Protein AF-A0A954TXA6-F1 (afdb_monomer_lite)

Foldseek 3Di:
DPDDQWFWDDDDQKIWTDFDPWIWIARNQALQQAIPGLAPDSNWRDFRKDFPVADVSGDPVQWPDFDTDRQWTKTWGWDDDPWTKIKMKIWGWDWDQDPVGIFIKIKIKIKIATQDQWDFGKMKTKGKHQAQFKWWQAPVLDTDGDDQDPDWPQDDLRSRHQWMWGHHPDDAQKIKIKGWASVQFRTWHWHQPPVSRIIMIMTIGTGPTHGGGWMDMIIMMMTIDGNVCCSVRSSVVRVVSNVDDDPDRD

Structure (mmCIF, N/CA/C/O backbone):
data_AF-A0A954TXA6-F1
#
_entry.id   AF-A0A954TXA6-F1
#
loop_
_atom_site.group_PDB
_atom_site.id
_atom_site.type_symbol
_atom_site.label_atom_id
_atom_site.label_alt_id
_atom_site.label_comp_id
_atom_site.label_asym_id
_atom_site.label_entity_id
_atom_site.label_seq_id
_atom_site.pdbx_PDB_ins_code
_atom_site.Cartn_x
_atom_site.Cartn_y
_atom_site.Cartn_z
_atom_site.occupancy
_atom_site.B_iso_or_equiv
_atom_site.auth_seq_id
_atom_site.auth_comp_id
_atom_site.auth_asym_id
_atom_site.auth_atom_id
_atom_site.pdbx_PDB_model_num
ATOM 1 N N . MET A 1 1 ? -13.363 -24.427 10.374 1.00 40.47 1 MET A N 1
ATOM 2 C CA . MET A 1 1 ? -13.985 -24.081 9.079 1.00 40.47 1 MET A CA 1
ATOM 3 C C . MET A 1 1 ? -12.831 -23.695 8.169 1.00 40.47 1 MET A C 1
ATOM 5 O O . MET A 1 1 ? -12.069 -22.833 8.572 1.00 40.47 1 MET A O 1
ATOM 9 N N . ILE A 1 2 ? -12.587 -24.394 7.059 1.00 40.53 2 ILE A N 1
ATOM 10 C CA . ILE A 1 2 ? -11.495 -24.020 6.144 1.00 40.53 2 ILE A CA 1
ATOM 11 C C . ILE A 1 2 ? -11.983 -22.779 5.393 1.00 40.53 2 ILE A C 1
ATOM 13 O O . ILE A 1 2 ? -12.955 -22.876 4.643 1.00 40.53 2 ILE A O 1
ATOM 17 N N . GLY A 1 3 ? -11.383 -21.619 5.676 1.00 52.69 3 GLY A N 1
ATOM 18 C CA . GLY A 1 3 ? -11.721 -20.353 5.031 1.00 52.69 3 GLY A CA 1
ATOM 19 C C . GLY A 1 3 ? -11.645 -20.500 3.514 1.00 52.69 3 GLY A C 1
ATOM 20 O O . GLY A 1 3 ? -10.687 -21.054 2.974 1.00 52.69 3 GLY A O 1
ATOM 21 N N . ARG A 1 4 ? -12.695 -20.069 2.816 1.00 56.59 4 ARG A N 1
ATOM 22 C CA . ARG A 1 4 ? -12.723 -20.074 1.354 1.00 56.59 4 ARG A CA 1
ATOM 23 C C . ARG A 1 4 ? -11.654 -19.084 0.890 1.00 56.59 4 ARG A C 1
ATOM 25 O O . ARG A 1 4 ? -11.785 -17.901 1.179 1.00 56.59 4 ARG A O 1
ATOM 32 N N . ALA A 1 5 ? -10.609 -19.566 0.217 1.00 65.31 5 ALA A N 1
ATOM 33 C CA . ALA A 1 5 ? -9.576 -18.693 -0.332 1.00 65.31 5 ALA A CA 1
ATOM 34 C C . ALA A 1 5 ? -10.241 -17.640 -1.229 1.00 65.31 5 ALA A C 1
ATOM 36 O O . ALA A 1 5 ? -10.963 -17.992 -2.171 1.00 65.31 5 ALA A O 1
ATOM 37 N N . ALA A 1 6 ? -10.058 -16.363 -0.894 1.00 79.69 6 ALA A N 1
ATOM 38 C CA . ALA A 1 6 ? -10.488 -15.283 -1.760 1.00 79.69 6 ALA A CA 1
ATOM 39 C C . ALA A 1 6 ? -9.614 -15.327 -3.016 1.00 79.69 6 ALA A C 1
ATOM 41 O O . ALA A 1 6 ? -8.389 -15.390 -2.930 1.00 79.69 6 ALA A O 1
ATOM 42 N N . ASN A 1 7 ? -10.257 -15.347 -4.179 1.00 90.12 7 ASN A N 1
ATOM 43 C CA . ASN A 1 7 ? -9.569 -15.408 -5.458 1.00 90.12 7 ASN A CA 1
ATOM 44 C C . ASN A 1 7 ? -9.787 -14.096 -6.193 1.00 90.12 7 ASN A C 1
ATOM 46 O O . ASN A 1 7 ? -10.917 -13.606 -6.268 1.00 90.12 7 ASN A O 1
ATOM 50 N N . TRP A 1 8 ? -8.717 -13.577 -6.781 1.00 95.12 8 TRP A N 1
ATOM 51 C CA . TRP A 1 8 ? -8.816 -12.481 -7.726 1.00 95.12 8 TRP A CA 1
ATOM 52 C C . TRP A 1 8 ? -9.593 -12.915 -8.966 1.00 95.12 8 TRP A C 1
ATOM 54 O O . TRP A 1 8 ? -9.359 -13.983 -9.538 1.00 95.12 8 TRP A O 1
ATOM 64 N N . SER A 1 9 ? -10.491 -12.050 -9.417 1.00 94.06 9 SER A N 1
ATOM 65 C CA . SER A 1 9 ? -10.988 -12.064 -10.785 1.00 94.06 9 SER A CA 1
ATOM 66 C C . SER A 1 9 ? -10.247 -10.990 -11.575 1.00 94.06 9 SER A C 1
ATOM 68 O O . SER A 1 9 ? -10.011 -9.900 -11.067 1.00 94.06 9 SER A O 1
ATOM 70 N N . HIS A 1 10 ? -9.835 -11.300 -12.801 1.00 93.38 10 HIS A N 1
ATOM 71 C CA . HIS A 1 10 ? -9.078 -10.372 -13.637 1.00 93.38 10 HIS A CA 1
ATOM 72 C C . HIS A 1 10 ? -9.745 -10.242 -15.001 1.00 93.38 10 HIS A C 1
ATOM 74 O O . HIS A 1 10 ? -9.994 -11.239 -15.684 1.00 93.38 10 HIS A O 1
ATOM 80 N N . ARG A 1 11 ? -10.066 -9.005 -15.385 1.00 91.25 11 ARG A N 1
ATOM 81 C CA . ARG A 1 11 ? -10.636 -8.662 -16.688 1.00 91.25 11 ARG A CA 1
ATOM 82 C C . ARG A 1 11 ? -9.898 -7.455 -17.247 1.00 91.25 11 ARG A C 1
ATOM 84 O O . ARG A 1 11 ? -9.965 -6.367 -16.683 1.00 91.25 11 ARG A O 1
ATOM 91 N N . GLN A 1 12 ? -9.260 -7.642 -18.400 1.00 87.94 12 GLN A N 1
ATOM 92 C CA . GLN A 1 12 ? -8.498 -6.598 -19.092 1.00 87.94 12 GLN A CA 1
ATOM 93 C C . GLN A 1 12 ? -7.378 -6.020 -18.215 1.00 87.94 12 GLN A C 1
ATOM 95 O O . GLN A 1 12 ? -6.360 -6.673 -18.050 1.00 87.94 12 GLN A O 1
ATOM 100 N N . SER A 1 13 ? -7.559 -4.809 -17.686 1.00 91.31 13 SER A N 1
ATOM 101 C CA . SER A 1 13 ? -6.615 -4.118 -16.804 1.00 91.31 13 SER A CA 1
ATOM 102 C C . SER A 1 13 ? -7.200 -3.873 -15.411 1.00 91.31 13 SER A C 1
ATOM 104 O O . SER A 1 13 ? -6.736 -2.977 -14.709 1.00 91.31 13 SER A O 1
ATOM 106 N N . CYS A 1 14 ? -8.253 -4.601 -15.031 1.00 96.00 14 CYS A N 1
ATOM 107 C CA . CYS A 1 14 ? -8.890 -4.512 -13.722 1.00 96.00 14 CYS A CA 1
ATOM 108 C C . CYS A 1 14 ? -8.831 -5.870 -13.018 1.00 96.00 14 CYS A C 1
ATOM 110 O O . CYS A 1 14 ? -9.287 -6.879 -13.567 1.00 96.00 14 CYS A O 1
ATOM 112 N N . GLY A 1 15 ? -8.267 -5.890 -11.814 1.00 96.94 15 GLY A N 1
ATOM 113 C CA . GLY A 1 15 ? -8.367 -7.013 -10.891 1.00 96.94 15 GLY A CA 1
ATOM 114 C C . GLY A 1 15 ? -9.346 -6.693 -9.769 1.00 96.94 15 GLY A C 1
ATOM 115 O O . GLY A 1 15 ? -9.333 -5.584 -9.246 1.00 96.94 15 GLY A O 1
ATOM 116 N N . GLU A 1 16 ? -10.181 -7.653 -9.388 1.00 97.31 16 GLU A N 1
ATOM 117 C CA . GLU A 1 16 ? -11.161 -7.507 -8.311 1.00 97.31 16 GLU A CA 1
ATOM 118 C C . GLU A 1 16 ? -11.097 -8.685 -7.339 1.00 97.31 16 GLU A C 1
ATOM 120 O O . GLU A 1 16 ? -10.965 -9.836 -7.761 1.00 97.31 16 GLU A O 1
ATOM 125 N N . ILE A 1 17 ? -11.242 -8.407 -6.045 1.00 96.62 17 ILE A N 1
ATOM 126 C CA . ILE A 1 17 ? -11.304 -9.407 -4.975 1.00 96.62 17 ILE A CA 1
ATOM 127 C C . ILE A 1 17 ? -12.310 -8.989 -3.902 1.00 96.62 17 ILE A C 1
ATOM 129 O O . ILE A 1 17 ? -12.597 -7.807 -3.728 1.00 96.62 17 ILE A O 1
ATOM 133 N N . SER A 1 18 ? -12.849 -9.953 -3.159 1.00 93.81 18 SER A N 1
ATOM 134 C CA . SER A 1 18 ? -13.676 -9.682 -1.980 1.00 93.81 18 SER A CA 1
ATOM 135 C C . SER A 1 18 ? -12.846 -9.769 -0.699 1.00 93.81 18 SER A C 1
ATOM 137 O O . SER A 1 18 ? -12.219 -10.795 -0.441 1.00 93.81 18 SER A O 1
ATOM 139 N N . LEU A 1 19 ? -12.883 -8.715 0.117 1.00 91.00 19 LEU A N 1
ATOM 140 C CA . LEU A 1 19 ? -12.330 -8.666 1.471 1.00 91.00 19 LEU A CA 1
ATOM 141 C C . LEU A 1 19 ? -13.491 -8.547 2.463 1.00 91.00 19 LEU A C 1
ATOM 143 O O . LEU A 1 19 ? -13.992 -7.453 2.720 1.00 91.00 19 LEU A O 1
ATOM 147 N N . GLY A 1 20 ? -13.960 -9.682 2.983 1.00 86.62 20 GLY A N 1
ATOM 148 C CA . GLY A 1 20 ? -15.175 -9.715 3.798 1.00 86.62 20 GLY A CA 1
ATOM 149 C C . GLY A 1 20 ? -16.403 -9.284 2.990 1.00 86.62 20 GLY A C 1
ATOM 150 O O . GLY A 1 20 ? -16.749 -9.926 1.999 1.00 86.62 20 GLY A O 1
ATOM 151 N N . ASP A 1 21 ? -17.054 -8.203 3.413 1.00 86.19 21 ASP A N 1
ATOM 152 C CA . ASP A 1 21 ? -18.210 -7.591 2.748 1.00 86.19 21 ASP A CA 1
ATOM 153 C C . ASP A 1 21 ? -17.829 -6.537 1.692 1.00 86.19 21 ASP A C 1
ATOM 155 O O . ASP A 1 21 ? -18.699 -6.044 0.971 1.00 86.19 21 ASP A O 1
ATOM 159 N N . LYS A 1 22 ? -16.538 -6.203 1.562 1.00 89.56 22 LYS A N 1
ATOM 160 C CA . LYS A 1 22 ? -16.046 -5.209 0.602 1.00 89.56 22 LYS A CA 1
ATOM 161 C C . LYS A 1 22 ? -15.563 -5.858 -0.687 1.00 89.56 22 LYS A C 1
ATOM 163 O O . LYS A 1 22 ? -14.802 -6.823 -0.664 1.00 89.56 22 LYS A O 1
ATOM 168 N N . ALA A 1 23 ? -15.942 -5.280 -1.822 1.00 94.19 23 ALA A N 1
ATOM 169 C CA . ALA A 1 23 ? -15.297 -5.546 -3.103 1.00 94.19 23 ALA A CA 1
ATOM 170 C C . ALA A 1 23 ? -14.158 -4.541 -3.301 1.00 94.19 23 ALA A C 1
ATOM 172 O O . ALA A 1 23 ? -14.377 -3.335 -3.200 1.00 94.19 23 ALA A O 1
ATOM 173 N N . VAL A 1 24 ? -12.955 -5.039 -3.571 1.00 96.25 24 VAL A N 1
ATOM 174 C CA . VAL A 1 24 ? -11.759 -4.230 -3.803 1.00 96.25 24 VAL A CA 1
ATOM 175 C C . VAL A 1 24 ? -11.321 -4.385 -5.244 1.00 96.25 24 VAL A C 1
ATOM 177 O O . VAL A 1 24 ? -11.208 -5.507 -5.734 1.00 96.25 24 VAL A O 1
ATOM 180 N N . ALA A 1 25 ? -11.067 -3.260 -5.908 1.00 96.94 25 ALA A N 1
ATOM 181 C CA . ALA A 1 25 ? -10.658 -3.212 -7.306 1.00 96.94 25 ALA A CA 1
ATOM 182 C C . ALA A 1 25 ? -9.281 -2.558 -7.462 1.00 96.94 25 ALA A C 1
ATOM 184 O O . ALA A 1 25 ? -8.947 -1.608 -6.752 1.00 96.94 25 ALA A O 1
ATOM 185 N N . VAL A 1 26 ? -8.498 -3.045 -8.422 1.00 96.88 26 VAL A N 1
ATOM 186 C CA . VAL A 1 26 ? -7.176 -2.523 -8.777 1.00 96.88 26 VAL A CA 1
ATOM 187 C C . VAL A 1 26 ? -7.118 -2.293 -10.278 1.00 96.88 26 VAL A C 1
ATOM 189 O O . VAL A 1 26 ? -7.305 -3.222 -11.066 1.00 96.88 26 VAL A O 1
ATOM 192 N N . HIS A 1 27 ? -6.808 -1.063 -10.681 1.00 96.56 27 HIS A N 1
ATOM 193 C CA . HIS A 1 27 ? -6.556 -0.726 -12.079 1.00 96.56 27 HIS A CA 1
ATOM 194 C C . HIS A 1 27 ? -5.067 -0.893 -12.399 1.00 96.56 27 HIS A C 1
ATOM 196 O O . HIS A 1 27 ? -4.251 -0.037 -12.064 1.00 96.56 27 HIS A O 1
ATOM 202 N N . LEU A 1 28 ? -4.707 -1.975 -13.091 1.00 96.38 28 LEU A N 1
ATOM 203 C CA . LEU A 1 28 ? -3.315 -2.322 -13.391 1.00 96.38 28 LEU A CA 1
ATOM 204 C C . LEU A 1 28 ? -2.607 -1.270 -14.255 1.00 96.38 28 LEU A C 1
ATOM 206 O O . LEU A 1 28 ? -1.408 -1.077 -14.125 1.00 96.38 28 LEU A O 1
ATOM 210 N N . ASN A 1 29 ? -3.323 -0.542 -15.112 1.00 95.44 29 ASN A N 1
ATOM 211 C CA . ASN A 1 29 ? -2.747 0.544 -15.915 1.00 95.44 29 ASN A CA 1
ATOM 212 C C . ASN A 1 29 ? -2.791 1.918 -15.220 1.00 95.44 29 ASN A C 1
ATOM 214 O O . ASN A 1 29 ? -2.368 2.912 -15.807 1.00 95.44 29 ASN A O 1
ATOM 218 N N . ARG A 1 30 ? -3.336 1.991 -14.003 1.00 96.25 30 ARG A N 1
ATOM 219 C CA . ARG A 1 30 ? -3.428 3.207 -13.184 1.00 96.25 30 ARG A CA 1
ATOM 220 C C . ARG A 1 30 ? -3.115 2.882 -11.722 1.00 96.25 30 ARG A C 1
ATOM 222 O O . ARG A 1 30 ? -3.965 3.102 -10.858 1.00 96.25 30 ARG A O 1
ATOM 229 N N . PRO A 1 31 ? -1.912 2.362 -11.415 1.00 96.25 31 PRO A N 1
ATOM 230 C CA . PRO A 1 31 ? -1.557 2.014 -10.041 1.00 96.25 31 PRO A CA 1
ATOM 231 C C . PRO A 1 31 ? -1.598 3.235 -9.107 1.00 96.25 31 PRO A C 1
ATOM 233 O O . PRO A 1 31 ? -1.882 3.088 -7.919 1.00 96.25 31 PRO A O 1
ATOM 236 N N . ALA A 1 32 ? -1.431 4.447 -9.648 1.00 96.25 32 ALA A N 1
ATOM 237 C CA . ALA A 1 32 ? -1.591 5.697 -8.919 1.00 96.25 32 ALA A CA 1
ATOM 238 C C . ALA A 1 32 ? -3.037 5.952 -8.455 1.00 96.25 32 ALA A C 1
ATOM 240 O O . ALA A 1 32 ? -3.234 6.672 -7.493 1.00 96.25 32 ALA A O 1
ATOM 241 N N . VAL A 1 33 ? -4.074 5.343 -9.034 1.00 95.44 33 VAL A N 1
ATOM 242 C CA . VAL A 1 33 ? -5.443 5.469 -8.486 1.00 95.44 33 VAL A CA 1
ATOM 243 C C . VAL A 1 33 ? -5.591 4.693 -7.168 1.00 95.44 33 VAL A C 1
ATOM 245 O O . VAL A 1 33 ? -6.411 5.055 -6.327 1.00 95.44 33 VAL A O 1
ATOM 248 N N . GLY A 1 34 ? -4.752 3.679 -6.942 1.00 96.12 34 GLY A N 1
ATOM 249 C CA . GLY A 1 34 ? -4.777 2.854 -5.739 1.00 96.12 34 GLY A CA 1
ATOM 250 C C . GLY A 1 34 ? -5.905 1.826 -5.717 1.00 96.12 34 GLY A C 1
ATOM 251 O O . GLY A 1 34 ? -6.431 1.413 -6.752 1.00 96.12 34 GLY A O 1
ATOM 252 N N . LEU A 1 35 ? -6.227 1.373 -4.509 1.00 96.38 35 LEU A N 1
ATOM 253 C CA . LEU A 1 35 ? -7.194 0.319 -4.225 1.00 96.38 35 LEU A CA 1
ATOM 254 C C . LEU A 1 35 ? -8.604 0.911 -4.103 1.00 96.38 35 LEU A C 1
ATOM 256 O O . LEU A 1 35 ? -8.930 1.587 -3.124 1.00 96.38 35 LEU A O 1
ATOM 260 N N . GLY A 1 36 ? -9.453 0.638 -5.091 1.00 95.12 36 GLY A N 1
ATOM 261 C CA . GLY A 1 36 ? -10.857 1.048 -5.092 1.00 95.12 36 GLY A CA 1
ATOM 262 C C . GLY A 1 36 ? -11.711 0.196 -4.151 1.00 95.12 36 GLY A C 1
ATOM 263 O O . GLY A 1 36 ? -11.410 -0.971 -3.921 1.00 95.12 36 GLY A O 1
ATOM 264 N N . GLY A 1 37 ? -12.791 0.769 -3.610 1.00 92.44 37 GLY A N 1
ATOM 265 C CA . GLY A 1 37 ? -13.782 0.056 -2.786 1.00 92.44 37 GLY A CA 1
ATOM 266 C C . GLY A 1 37 ? -13.414 -0.138 -1.307 1.00 92.44 37 GLY A C 1
ATOM 267 O O . GLY A 1 37 ? -14.255 -0.556 -0.511 1.00 92.44 37 GLY A O 1
ATOM 268 N N . LEU A 1 38 ? -12.188 0.210 -0.901 1.00 91.62 38 LEU A N 1
ATOM 269 C CA . LEU A 1 38 ? -11.789 0.214 0.513 1.00 91.62 38 LEU A CA 1
ATOM 270 C C . LEU A 1 38 ? -12.230 1.475 1.255 1.00 91.62 38 LEU A C 1
ATOM 272 O O . LEU A 1 38 ? -12.617 1.396 2.427 1.00 91.62 38 LEU A O 1
ATOM 276 N N . ALA A 1 39 ? -12.167 2.615 0.573 1.00 86.31 39 ALA A N 1
ATOM 277 C CA . ALA A 1 39 ? -12.499 3.912 1.129 1.00 86.31 39 ALA A CA 1
ATOM 278 C C . ALA A 1 39 ? -13.992 4.257 0.959 1.00 86.31 39 ALA A C 1
ATOM 280 O O . ALA A 1 39 ? -14.621 3.776 0.014 1.00 86.31 39 ALA A O 1
ATOM 281 N N . PRO A 1 40 ? -14.576 5.086 1.845 1.00 81.50 40 PRO A N 1
ATOM 282 C CA . PRO A 1 40 ? -15.985 5.469 1.742 1.00 81.50 40 PRO A CA 1
ATOM 283 C C . PRO A 1 40 ? -16.297 6.405 0.569 1.00 81.50 40 PRO A C 1
ATOM 285 O O . PRO A 1 40 ? -17.404 6.347 0.038 1.00 81.50 40 PRO A O 1
ATOM 288 N N . SER A 1 41 ? -15.359 7.278 0.179 1.00 85.56 41 SER A N 1
ATOM 289 C CA . SER A 1 41 ? -15.540 8.197 -0.950 1.00 85.56 41 SER A CA 1
ATOM 290 C C . SER A 1 41 ? -14.895 7.661 -2.228 1.00 85.56 41 SER A C 1
ATOM 292 O O . SER A 1 41 ? -13.862 7.001 -2.196 1.00 85.56 41 SER A O 1
ATOM 294 N N . THR A 1 42 ? -15.456 8.015 -3.385 1.00 84.00 42 THR A N 1
ATOM 295 C CA . THR A 1 42 ? -14.860 7.722 -4.701 1.00 84.00 42 THR A CA 1
ATOM 296 C C . THR A 1 42 ? -13.662 8.612 -5.033 1.00 84.00 42 THR A C 1
ATOM 298 O O . THR A 1 42 ? -12.966 8.354 -6.009 1.00 84.00 42 THR A O 1
ATOM 301 N N . THR A 1 43 ? -13.462 9.698 -4.282 1.00 85.88 43 THR A N 1
ATOM 302 C CA . THR A 1 43 ? -12.301 10.593 -4.419 1.00 85.88 43 THR A CA 1
ATOM 303 C C . THR A 1 43 ? -11.138 10.185 -3.527 1.00 85.88 43 THR A C 1
ATOM 305 O O . THR A 1 43 ? -10.038 10.703 -3.694 1.00 85.88 43 THR A O 1
ATOM 308 N N . ASP A 1 44 ? -11.393 9.295 -2.571 1.00 91.38 44 ASP A N 1
ATOM 309 C CA . ASP A 1 44 ? -10.373 8.768 -1.685 1.00 91.38 44 ASP A CA 1
ATOM 310 C C . ASP A 1 44 ? -9.451 7.815 -2.456 1.00 91.38 44 ASP A C 1
ATOM 312 O O . ASP A 1 44 ? -9.865 7.088 -3.363 1.00 91.38 44 ASP A O 1
ATOM 316 N N . ARG A 1 45 ? -8.186 7.792 -2.055 1.00 94.12 45 ARG A N 1
ATOM 317 C CA . ARG A 1 45 ? -7.120 7.004 -2.664 1.00 94.12 45 ARG A CA 1
ATOM 318 C C . ARG A 1 45 ? -6.432 6.190 -1.581 1.00 94.12 45 ARG A C 1
ATOM 320 O O . ARG A 1 45 ? -5.885 6.748 -0.638 1.00 94.12 45 ARG A O 1
ATOM 327 N N . VAL A 1 46 ? -6.419 4.870 -1.717 1.00 96.44 46 VAL A N 1
ATOM 328 C CA . VAL A 1 46 ? -5.767 3.966 -0.757 1.00 96.44 46 VAL A CA 1
ATOM 329 C C . VAL A 1 46 ? -4.591 3.292 -1.436 1.00 96.44 46 VAL A C 1
ATOM 331 O O . VAL A 1 46 ? -4.791 2.612 -2.438 1.00 96.44 46 VAL A O 1
ATOM 334 N N . LEU A 1 47 ? -3.382 3.456 -0.893 1.00 96.88 47 LEU A N 1
ATOM 335 C CA . LEU A 1 47 ? -2.160 2.853 -1.438 1.00 96.88 47 LEU A CA 1
ATOM 336 C C . LEU A 1 47 ? -2.004 3.056 -2.957 1.00 96.88 47 LEU A C 1
ATOM 338 O O . LEU A 1 47 ? -1.730 2.112 -3.694 1.00 96.88 47 LEU A O 1
ATOM 342 N N . GLY A 1 48 ? -2.203 4.278 -3.454 1.00 97.25 48 GLY A N 1
ATOM 343 C CA . GLY A 1 48 ? -1.919 4.562 -4.858 1.00 97.25 48 GLY A CA 1
ATOM 344 C C . GLY A 1 48 ? -0.420 4.684 -5.086 1.00 97.25 48 GLY A C 1
ATOM 345 O O . GLY A 1 48 ? 0.230 5.531 -4.475 1.00 97.25 48 GLY A O 1
ATOM 346 N N . ILE A 1 49 ? 0.099 3.854 -5.981 1.00 97.00 49 ILE A N 1
ATOM 347 C CA . ILE A 1 49 ? 1.522 3.643 -6.244 1.00 97.00 49 ILE A CA 1
ATOM 348 C C . ILE A 1 49 ? 1.909 4.470 -7.469 1.00 97.00 49 ILE A C 1
ATOM 350 O O . ILE A 1 49 ? 1.487 4.181 -8.589 1.00 97.00 49 ILE A O 1
ATOM 354 N N . GLU A 1 50 ? 2.699 5.514 -7.252 1.00 95.12 50 GLU A N 1
ATOM 355 C CA . GLU A 1 50 ? 3.222 6.371 -8.311 1.00 95.12 50 GLU A CA 1
ATOM 356 C C . GLU A 1 50 ? 4.609 5.878 -8.698 1.00 95.12 50 GLU A C 1
ATOM 358 O O . GLU A 1 50 ? 5.499 5.739 -7.855 1.00 95.12 50 GLU A O 1
ATOM 363 N N . LEU A 1 51 ? 4.781 5.626 -9.991 1.00 90.25 51 LEU A N 1
ATOM 364 C CA . LEU A 1 51 ? 6.039 5.203 -10.582 1.00 90.25 51 LEU A CA 1
ATOM 365 C C . LEU A 1 51 ? 6.587 6.402 -11.370 1.00 90.25 51 LEU A C 1
ATOM 367 O O . LEU A 1 51 ? 6.134 6.615 -12.492 1.00 90.25 51 LEU A O 1
ATOM 371 N N . PRO A 1 52 ? 7.510 7.216 -10.814 1.00 85.75 52 PRO A N 1
ATOM 372 C CA . PRO A 1 52 ? 7.914 8.495 -11.415 1.00 85.75 52 PRO A CA 1
ATOM 373 C C . PRO A 1 52 ? 8.475 8.374 -12.837 1.00 85.75 52 PRO A C 1
ATOM 375 O O . PRO A 1 52 ? 8.390 9.308 -13.628 1.00 85.75 52 PRO A O 1
ATOM 378 N N . ASP A 1 53 ? 9.035 7.209 -13.162 1.00 83.75 53 ASP A N 1
ATOM 379 C CA . ASP A 1 53 ? 9.591 6.879 -14.474 1.00 83.75 53 ASP A CA 1
ATOM 380 C C . ASP A 1 53 ? 8.541 6.449 -15.518 1.00 83.75 53 ASP A C 1
ATOM 382 O O . ASP A 1 53 ? 8.902 6.146 -16.659 1.00 83.75 53 ASP A O 1
ATOM 386 N N . PHE A 1 54 ? 7.257 6.409 -15.152 1.00 86.44 54 PHE A N 1
ATOM 387 C CA . PHE A 1 54 ? 6.149 5.973 -16.000 1.00 86.44 54 PHE A CA 1
ATOM 388 C C . PHE A 1 54 ? 5.071 7.064 -16.085 1.00 86.44 54 PHE A C 1
ATOM 390 O O . PHE A 1 54 ? 4.851 7.828 -15.148 1.00 86.44 54 PHE A O 1
ATOM 397 N N . ALA A 1 55 ? 4.377 7.140 -17.224 1.00 84.62 55 ALA A N 1
ATOM 398 C CA . ALA A 1 55 ? 3.215 8.016 -17.366 1.00 84.62 55 ALA A CA 1
ATOM 399 C C . ALA A 1 55 ? 2.013 7.480 -16.565 1.00 84.62 55 ALA A C 1
ATOM 401 O O . ALA A 1 55 ? 1.929 6.283 -16.299 1.00 84.62 55 ALA A O 1
ATOM 402 N N . ASP A 1 56 ? 1.058 8.355 -16.240 1.00 83.50 56 ASP A N 1
ATOM 403 C CA . ASP A 1 56 ? -0.228 7.980 -15.642 1.00 83.50 56 ASP A CA 1
ATOM 404 C C . ASP A 1 56 ? -1.387 8.463 -16.542 1.00 83.50 56 ASP A C 1
ATOM 406 O O . ASP A 1 56 ? -1.525 9.673 -16.752 1.00 83.50 56 ASP A O 1
ATOM 410 N N . PRO A 1 57 ? -2.205 7.564 -17.131 1.00 87.44 57 PRO A N 1
ATOM 411 C CA . PRO A 1 57 ? -2.120 6.102 -17.063 1.00 87.44 57 PRO A CA 1
ATOM 412 C C . PRO A 1 57 ? -0.845 5.544 -17.705 1.00 87.44 57 PRO A C 1
ATOM 414 O O . PRO A 1 57 ? -0.332 6.103 -18.677 1.00 87.44 57 PRO A O 1
ATOM 417 N N . ILE A 1 58 ? -0.403 4.382 -17.222 1.00 89.31 58 ILE A N 1
ATOM 418 C CA . ILE A 1 58 ? 0.711 3.644 -17.820 1.00 89.31 58 ILE A CA 1
ATOM 419 C C . ILE A 1 58 ? 0.253 3.112 -19.188 1.00 89.31 58 ILE A C 1
ATOM 421 O O . ILE A 1 58 ? -0.747 2.385 -19.258 1.00 89.31 58 ILE A O 1
ATOM 425 N N . PRO A 1 59 ? 0.947 3.455 -20.291 1.00 89.19 59 PRO A N 1
ATOM 426 C CA . PRO A 1 59 ? 0.628 2.938 -21.614 1.00 89.19 59 PRO A CA 1
ATOM 427 C C . PRO A 1 59 ? 0.656 1.410 -21.636 1.00 89.19 59 PRO A C 1
ATOM 429 O O . PRO A 1 59 ? 1.561 0.795 -21.074 1.00 89.19 59 PRO A O 1
ATOM 432 N N . ALA A 1 60 ? -0.282 0.792 -22.357 1.00 86.31 60 ALA A N 1
ATOM 433 C CA . ALA A 1 60 ? -0.346 -0.667 -22.477 1.00 86.31 60 ALA A CA 1
ATOM 434 C C . ALA A 1 60 ? 0.956 -1.278 -23.028 1.00 86.31 60 ALA A C 1
ATOM 436 O O . ALA A 1 60 ? 1.301 -2.393 -22.673 1.00 86.31 60 ALA A O 1
ATOM 437 N N . SER A 1 61 ? 1.712 -0.530 -23.840 1.00 88.06 61 SER A N 1
ATOM 438 C CA . SER A 1 61 ? 3.017 -0.954 -24.360 1.00 88.06 61 SER A CA 1
ATOM 439 C C . SER A 1 61 ? 4.111 -1.088 -23.296 1.00 88.06 61 SER A C 1
ATOM 441 O O . SER A 1 61 ? 5.131 -1.702 -23.579 1.00 88.06 61 SER A O 1
ATOM 443 N N . LEU A 1 62 ? 3.938 -0.482 -22.116 1.00 91.25 62 LEU A N 1
ATOM 444 C CA . LEU A 1 62 ? 4.877 -0.575 -20.993 1.00 91.25 62 LEU A CA 1
ATOM 445 C C . LEU A 1 62 ? 4.413 -1.571 -19.924 1.00 91.25 62 LEU A C 1
ATOM 447 O O . LEU A 1 62 ? 5.183 -1.879 -19.022 1.00 91.25 62 LEU A O 1
ATOM 451 N N . MET A 1 63 ? 3.174 -2.067 -20.002 1.00 93.19 63 MET A N 1
ATOM 452 C CA . MET A 1 63 ? 2.652 -3.114 -19.124 1.00 93.19 63 MET A CA 1
ATOM 453 C C . MET A 1 63 ? 2.859 -4.468 -19.805 1.00 93.19 63 MET A C 1
ATOM 455 O O . MET A 1 63 ? 2.088 -4.856 -20.680 1.00 93.19 63 MET A O 1
ATOM 459 N N . VAL A 1 64 ? 3.924 -5.162 -19.416 1.00 93.19 64 VAL A N 1
ATOM 460 C CA . VAL A 1 64 ? 4.349 -6.428 -20.026 1.00 93.19 64 VAL A CA 1
ATOM 461 C C . VAL A 1 64 ? 3.360 -7.541 -19.725 1.00 93.19 64 VAL A C 1
ATOM 463 O O . VAL A 1 64 ? 2.988 -8.288 -20.622 1.00 93.19 64 VAL A O 1
ATOM 466 N N . ASP A 1 65 ? 2.909 -7.611 -18.473 1.00 93.38 65 ASP A N 1
ATOM 467 C CA . ASP A 1 65 ? 2.024 -8.664 -17.994 1.00 93.38 65 ASP A CA 1
ATOM 468 C C . ASP A 1 65 ? 1.032 -8.134 -16.956 1.00 93.38 65 ASP A C 1
ATOM 470 O O . ASP A 1 65 ? 1.337 -7.237 -16.167 1.00 93.38 65 ASP A O 1
ATOM 474 N N . GLY A 1 66 ? -0.146 -8.755 -16.932 1.00 95.31 66 GLY A N 1
ATOM 475 C CA . GLY A 1 66 ? -1.176 -8.594 -15.911 1.00 95.31 66 GLY A CA 1
ATOM 476 C C . GLY A 1 66 ? -1.944 -9.905 -15.772 1.00 95.31 66 GLY A C 1
ATOM 477 O O . GLY A 1 66 ? -2.614 -10.326 -16.716 1.00 95.31 66 GLY A O 1
ATOM 478 N N . TYR A 1 67 ? -1.814 -10.602 -14.645 1.00 95.44 67 TYR A N 1
ATOM 479 C CA . TYR A 1 67 ? -2.416 -11.927 -14.471 1.00 95.44 67 TYR A CA 1
ATOM 480 C C . TYR A 1 67 ? -2.652 -12.283 -13.003 1.00 95.44 67 TYR A C 1
ATOM 482 O O . TYR A 1 67 ? -2.139 -11.641 -12.092 1.00 95.44 67 TYR A O 1
ATOM 490 N N . VAL A 1 68 ? -3.441 -13.337 -12.783 1.00 95.56 68 VAL A N 1
ATOM 491 C CA . VAL A 1 68 ? -3.692 -13.912 -11.456 1.00 95.56 68 VAL A CA 1
ATOM 492 C C . VAL A 1 68 ? -2.872 -15.185 -11.298 1.00 95.56 68 VAL A C 1
ATOM 494 O O . VAL A 1 68 ? -2.921 -16.068 -12.158 1.00 95.56 68 VAL A O 1
ATOM 497 N N . ARG A 1 69 ? -2.148 -15.304 -10.186 1.00 92.31 69 ARG A N 1
ATOM 498 C CA . ARG A 1 69 ? -1.395 -16.498 -9.798 1.00 92.31 69 ARG A CA 1
ATOM 499 C C . ARG A 1 69 ? -1.733 -16.870 -8.361 1.00 92.31 69 ARG A C 1
ATOM 501 O O . ARG A 1 69 ? -1.213 -16.285 -7.424 1.00 92.31 69 ARG A O 1
ATOM 508 N N . GLN A 1 70 ? -2.558 -17.901 -8.185 1.00 88.06 70 GLN A N 1
ATOM 509 C CA . GLN A 1 70 ? -3.003 -18.340 -6.855 1.00 88.06 70 GLN A CA 1
ATOM 510 C C . GLN A 1 70 ? -3.684 -17.171 -6.085 1.00 88.06 70 GLN A C 1
ATOM 512 O O . GLN A 1 70 ? -4.649 -16.662 -6.661 1.00 88.06 70 GLN A O 1
ATOM 517 N N . PRO A 1 71 ? -3.288 -16.716 -4.863 1.00 90.69 71 PRO A N 1
ATOM 518 C CA . PRO A 1 71 ? -3.957 -15.578 -4.228 1.00 90.69 71 PRO A CA 1
ATOM 519 C C . PRO A 1 71 ? -3.426 -14.215 -4.710 1.00 90.69 71 PRO A C 1
ATOM 521 O O . PRO A 1 71 ? -3.822 -13.190 -4.152 1.00 90.69 71 PRO A O 1
ATOM 524 N N . ASP A 1 72 ? -2.547 -14.197 -5.717 1.00 94.50 72 ASP A N 1
ATOM 525 C CA . ASP A 1 72 ? -1.807 -13.014 -6.150 1.00 94.50 72 ASP A CA 1
ATOM 526 C C . ASP A 1 72 ? -2.394 -12.452 -7.444 1.00 94.50 72 ASP A C 1
ATOM 528 O O . ASP A 1 72 ? -2.581 -13.178 -8.425 1.00 94.50 72 ASP A O 1
ATOM 532 N N . LEU A 1 73 ? -2.648 -11.149 -7.472 1.00 97.38 73 LEU A N 1
ATOM 533 C CA . LEU A 1 73 ? -2.777 -10.379 -8.701 1.00 97.38 73 LEU A CA 1
ATOM 534 C C . LEU A 1 73 ? -1.418 -9.746 -8.980 1.00 97.38 73 LEU A C 1
ATOM 536 O O . LEU A 1 73 ? -0.877 -9.055 -8.126 1.00 97.38 73 LEU A O 1
ATOM 540 N N . ILE A 1 74 ? -0.873 -9.971 -10.170 1.00 97.19 74 ILE A N 1
ATOM 541 C CA . ILE A 1 74 ? 0.469 -9.521 -10.534 1.00 97.19 74 ILE A CA 1
ATOM 542 C C . ILE A 1 74 ? 0.376 -8.620 -11.758 1.00 97.19 74 ILE A C 1
ATOM 544 O O . ILE A 1 74 ? -0.252 -8.989 -12.751 1.00 97.19 74 ILE A O 1
ATOM 548 N N . ALA A 1 75 ? 1.046 -7.470 -11.705 1.00 97.25 75 ALA A N 1
ATOM 549 C CA . ALA A 1 75 ? 1.305 -6.623 -12.864 1.00 97.25 75 ALA A CA 1
ATOM 550 C C . ALA A 1 75 ? 2.802 -6.347 -12.994 1.00 97.25 75 ALA A C 1
ATOM 552 O O . ALA A 1 75 ? 3.475 -6.061 -12.006 1.00 97.25 75 ALA A O 1
ATOM 553 N N . THR A 1 76 ? 3.325 -6.438 -14.214 1.00 97.00 76 THR A N 1
ATOM 554 C CA . THR A 1 76 ? 4.725 -6.129 -14.524 1.00 97.00 76 THR A CA 1
ATOM 555 C C . THR A 1 76 ? 4.792 -5.006 -15.543 1.00 97.00 76 THR A C 1
ATOM 557 O O . THR A 1 76 ? 4.121 -5.051 -16.574 1.00 97.00 76 THR A O 1
ATOM 560 N N . TYR A 1 77 ? 5.644 -4.027 -15.266 1.00 95.75 77 TYR A N 1
ATOM 561 C CA . TYR A 1 77 ? 5.917 -2.883 -16.117 1.00 95.75 77 TYR A CA 1
ATOM 562 C C . TYR A 1 77 ? 7.396 -2.857 -16.473 1.00 95.75 77 TYR A C 1
ATOM 564 O O . TYR A 1 77 ? 8.247 -3.055 -15.606 1.00 95.75 77 TYR A O 1
ATOM 572 N N . GLU A 1 78 ? 7.705 -2.582 -17.732 1.00 94.38 78 GLU A N 1
ATOM 573 C CA . GLU A 1 78 ? 9.079 -2.445 -18.204 1.00 94.38 78 GLU A CA 1
ATOM 574 C C . GLU A 1 78 ? 9.211 -1.166 -19.016 1.00 94.38 78 GLU A C 1
ATOM 576 O O . GLU A 1 78 ? 8.428 -0.895 -19.930 1.00 94.38 78 GLU A O 1
ATOM 581 N N . ARG A 1 79 ? 10.221 -0.365 -18.674 1.00 88.50 79 ARG A N 1
ATOM 582 C CA . ARG A 1 79 ? 10.611 0.795 -19.467 1.00 88.50 79 ARG A CA 1
ATOM 583 C C . ARG A 1 79 ? 11.817 0.423 -20.332 1.00 88.50 79 ARG A C 1
ATOM 585 O O . ARG A 1 79 ? 12.900 0.257 -19.773 1.00 88.50 79 ARG A O 1
ATOM 592 N N . PRO A 1 80 ? 11.673 0.319 -21.663 1.00 81.00 80 PRO A N 1
ATOM 593 C CA . PRO A 1 80 ? 12.797 0.009 -22.538 1.00 81.00 80 PRO A CA 1
ATOM 594 C C . PRO A 1 80 ? 13.785 1.184 -22.615 1.00 81.00 80 PRO A C 1
ATOM 596 O O . PRO A 1 80 ? 13.390 2.345 -22.509 1.00 81.00 80 PRO A O 1
ATOM 599 N N . GLY A 1 81 ? 15.065 0.881 -22.843 1.00 80.94 81 GLY A N 1
ATOM 600 C CA . GLY A 1 81 ? 16.140 1.863 -23.026 1.00 80.94 81 GLY A CA 1
ATOM 601 C C . GLY A 1 81 ? 17.392 1.534 -22.211 1.00 80.94 81 GLY A C 1
ATOM 602 O O . GLY A 1 81 ? 17.437 0.517 -21.524 1.00 80.94 81 GLY A O 1
ATOM 603 N N . ASP A 1 82 ? 18.393 2.416 -22.269 1.00 68.44 82 ASP A N 1
ATOM 604 C CA . ASP A 1 82 ? 19.665 2.268 -21.533 1.00 68.44 82 ASP A CA 1
ATOM 605 C C . ASP A 1 82 ? 19.467 2.254 -20.005 1.00 68.44 82 ASP A C 1
ATOM 607 O O . ASP A 1 82 ? 20.249 1.660 -19.262 1.00 68.44 82 ASP A O 1
ATOM 611 N N . ASP A 1 83 ? 18.360 2.844 -19.549 1.00 76.25 83 ASP A N 1
ATOM 612 C CA . ASP A 1 83 ? 17.906 2.847 -18.164 1.00 76.25 83 ASP A CA 1
ATOM 613 C C . ASP A 1 83 ? 16.743 1.868 -17.973 1.00 76.25 83 ASP A C 1
ATOM 615 O O . ASP A 1 83 ? 15.674 2.250 -17.471 1.00 76.25 83 ASP A O 1
ATOM 619 N N . HIS A 1 84 ? 16.935 0.623 -18.421 1.00 86.38 84 HIS A N 1
ATOM 620 C CA . HIS A 1 84 ? 15.934 -0.422 -18.261 1.00 86.38 84 HIS A CA 1
ATOM 621 C C . HIS A 1 84 ? 15.574 -0.554 -16.778 1.00 86.38 84 HIS A C 1
ATOM 623 O O . HIS A 1 84 ? 16.430 -0.786 -15.914 1.00 86.38 84 HIS A O 1
ATOM 629 N N . LEU A 1 85 ? 14.292 -0.326 -16.504 1.00 90.69 85 LEU A N 1
ATOM 630 C CA . LEU A 1 85 ? 13.674 -0.415 -15.194 1.00 90.69 85 LEU A CA 1
ATOM 631 C C . LEU A 1 85 ? 12.467 -1.332 -15.329 1.00 90.69 85 LEU A C 1
ATOM 633 O O . LEU A 1 85 ? 11.548 -1.055 -16.106 1.00 90.69 85 LEU A O 1
ATOM 637 N N . ARG A 1 86 ? 12.479 -2.400 -14.543 1.00 94.56 86 ARG A N 1
ATOM 638 C CA . ARG A 1 86 ? 11.376 -3.336 -14.398 1.00 94.56 86 ARG A CA 1
ATOM 639 C C . ARG A 1 86 ? 10.742 -3.143 -13.031 1.00 94.56 86 ARG A C 1
ATOM 641 O O . ARG A 1 86 ? 11.430 -3.176 -12.010 1.00 94.56 86 ARG A O 1
ATOM 648 N N . VAL A 1 87 ? 9.428 -2.959 -13.024 1.00 95.56 87 VAL A N 1
ATOM 649 C CA . VAL A 1 87 ? 8.608 -2.838 -11.819 1.00 95.56 87 VAL A CA 1
ATOM 650 C C . VAL A 1 87 ? 7.598 -3.972 -11.811 1.00 95.56 87 VAL A C 1
ATOM 652 O O . VAL A 1 87 ? 6.877 -4.151 -12.785 1.00 95.56 87 VAL A O 1
ATOM 655 N N . GLN A 1 88 ? 7.510 -4.724 -10.722 1.00 96.94 88 GLN A N 1
ATOM 656 C CA . GLN A 1 88 ? 6.452 -5.711 -10.523 1.00 96.94 88 GLN A CA 1
ATOM 657 C C . GLN A 1 88 ? 5.656 -5.362 -9.271 1.00 96.94 88 GLN A C 1
ATOM 659 O O . GLN A 1 88 ? 6.230 -5.208 -8.195 1.00 96.94 88 GLN A O 1
ATOM 664 N N . LEU A 1 89 ? 4.340 -5.277 -9.421 1.00 97.38 89 LEU A N 1
ATOM 665 C CA . LEU A 1 89 ? 3.386 -5.132 -8.331 1.00 97.38 89 LEU A CA 1
ATOM 666 C C . LEU A 1 89 ? 2.691 -6.470 -8.108 1.00 97.38 89 LEU A C 1
ATOM 668 O O . LEU A 1 89 ? 2.231 -7.094 -9.063 1.00 97.38 89 LEU A O 1
ATOM 672 N N . ASP A 1 90 ? 2.648 -6.905 -6.857 1.00 97.06 90 ASP A N 1
ATOM 673 C CA . ASP A 1 90 ? 1.978 -8.130 -6.432 1.00 97.06 90 ASP A CA 1
ATOM 674 C C . ASP A 1 90 ? 0.992 -7.777 -5.316 1.00 97.06 90 ASP A C 1
ATOM 676 O O . ASP A 1 90 ? 1.410 -7.320 -4.251 1.00 97.06 90 ASP A O 1
ATOM 680 N N . TRP A 1 91 ? -0.305 -7.932 -5.583 1.00 97.56 91 TRP A N 1
ATOM 681 C CA . TRP A 1 91 ? -1.376 -7.762 -4.606 1.00 97.56 91 TRP A CA 1
ATOM 682 C C . TRP A 1 91 ? -1.877 -9.133 -4.168 1.00 97.56 91 TRP A C 1
ATOM 684 O O . TRP A 1 91 ? -2.567 -9.833 -4.913 1.00 97.56 91 TRP A O 1
ATOM 694 N N . ARG A 1 92 ? -1.593 -9.492 -2.921 1.00 95.88 92 ARG A N 1
ATOM 695 C CA . ARG A 1 92 ? -1.989 -10.766 -2.327 1.00 95.88 92 ARG A CA 1
ATOM 696 C C . ARG A 1 92 ? -3.101 -10.576 -1.317 1.00 95.88 92 ARG A C 1
ATOM 698 O O . ARG A 1 92 ? -3.023 -9.703 -0.454 1.00 95.88 92 ARG A O 1
ATOM 705 N N . TYR A 1 93 ? -4.087 -11.463 -1.374 1.00 94.56 93 TYR A N 1
ATOM 706 C CA . TYR A 1 93 ? -5.032 -11.635 -0.276 1.00 94.56 93 TYR A CA 1
ATOM 707 C C . TYR A 1 93 ? -4.315 -12.083 0.999 1.00 94.56 93 TYR A C 1
ATOM 709 O O . TYR A 1 93 ? -3.679 -13.139 1.014 1.00 94.56 93 TYR A O 1
ATOM 717 N N . ASP A 1 94 ? -4.448 -11.303 2.067 1.00 93.50 94 ASP A N 1
ATOM 718 C CA . ASP A 1 94 ? -3.852 -11.607 3.363 1.00 93.50 94 ASP A CA 1
ATOM 719 C C . ASP A 1 94 ? -4.952 -11.845 4.401 1.00 93.50 94 ASP A C 1
ATOM 721 O O . ASP A 1 94 ? -5.857 -11.025 4.564 1.00 93.50 94 ASP A O 1
ATOM 725 N N . GLN A 1 95 ? -4.889 -12.978 5.097 1.00 93.25 95 GLN A N 1
ATOM 726 C CA . GLN A 1 95 ? -5.832 -13.329 6.154 1.00 93.25 95 GLN A CA 1
ATOM 727 C C . GLN A 1 95 ? -5.069 -13.631 7.434 1.00 93.25 95 GLN A C 1
ATOM 729 O O . GLN A 1 95 ? -4.264 -14.559 7.505 1.00 93.25 95 GLN A O 1
ATOM 734 N N . GLN A 1 96 ? -5.367 -12.856 8.469 1.00 94.06 96 GLN A N 1
ATOM 735 C CA . GLN A 1 96 ? -4.665 -12.891 9.740 1.00 94.06 96 GLN A CA 1
ATOM 736 C C . GLN A 1 96 ? -5.637 -13.198 10.877 1.00 94.06 96 GLN A C 1
ATOM 738 O O . GLN A 1 96 ? -6.718 -12.626 10.952 1.00 94.06 96 GLN A O 1
ATOM 743 N N . VAL A 1 97 ? -5.247 -14.079 11.801 1.00 93.81 97 VAL A N 1
ATOM 744 C CA . VAL A 1 97 ? -6.049 -14.395 13.000 1.00 93.81 97 VAL A CA 1
ATOM 745 C C . VAL A 1 97 ? -5.605 -13.530 14.175 1.00 93.81 97 VAL A C 1
ATOM 747 O O . VAL A 1 97 ? -4.515 -13.738 14.702 1.00 93.81 97 VAL A O 1
ATOM 750 N N . THR A 1 98 ? -6.408 -12.558 14.577 1.00 93.31 98 THR A N 1
ATOM 751 C CA . THR A 1 98 ? -6.147 -11.659 15.716 1.00 93.31 98 THR A CA 1
ATOM 752 C C . THR A 1 98 ? -6.933 -12.115 16.944 1.00 93.31 98 THR A C 1
ATOM 754 O O . THR A 1 98 ? -7.762 -13.025 16.851 1.00 93.31 98 THR A O 1
ATOM 757 N N . GLN A 1 99 ? -6.713 -11.486 18.100 1.00 89.12 99 GLN A N 1
ATOM 758 C CA . GLN A 1 99 ? -7.511 -11.770 19.300 1.00 89.12 99 GLN A CA 1
ATOM 759 C C . GLN A 1 99 ? -9.013 -11.505 19.107 1.00 89.12 99 GLN A C 1
ATOM 761 O O . GLN A 1 99 ? -9.835 -12.168 19.737 1.00 89.12 99 GLN A O 1
ATOM 766 N N . ALA A 1 100 ? -9.376 -10.571 18.223 1.00 89.06 100 ALA A N 1
ATOM 767 C CA . ALA A 1 100 ? -10.766 -10.228 17.926 1.00 89.06 100 ALA A CA 1
ATOM 768 C C . ALA A 1 100 ? -11.398 -11.102 16.825 1.00 89.06 100 ALA A C 1
ATOM 770 O O . ALA A 1 100 ? -12.599 -11.002 16.577 1.00 89.06 100 ALA A O 1
ATOM 771 N N . GLY A 1 101 ? -10.613 -11.965 16.169 1.00 91.00 101 GLY A N 1
ATOM 772 C CA . GLY A 1 101 ? -11.076 -12.843 15.096 1.00 91.00 101 GLY A CA 1
ATOM 773 C C . GLY A 1 101 ? -10.230 -12.755 13.828 1.00 91.00 101 GLY A C 1
ATOM 774 O O . GLY A 1 101 ? -9.097 -12.273 13.826 1.00 91.00 101 GLY A O 1
ATOM 775 N N . GLU A 1 102 ? -10.777 -13.273 12.732 1.00 92.44 102 GLU A N 1
ATOM 776 C CA . GLU A 1 102 ? -10.124 -13.241 11.424 1.00 92.44 102 GLU A CA 1
ATOM 777 C C . GLU A 1 102 ? -10.234 -11.845 10.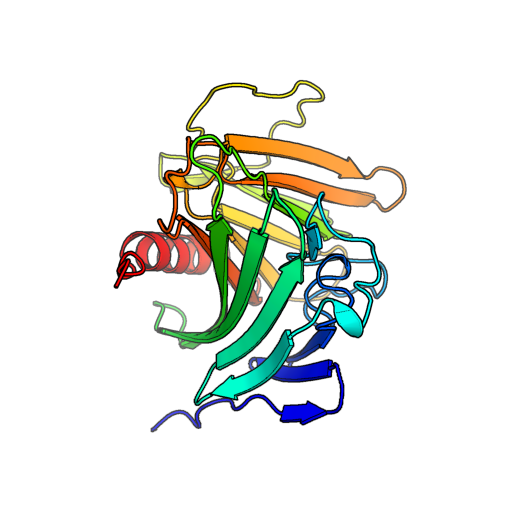797 1.00 92.44 102 GLU A C 1
ATOM 779 O O . GLU A 1 102 ? -11.319 -11.273 10.709 1.00 92.44 102 GLU A O 1
ATOM 784 N N . CYS A 1 103 ? -9.110 -11.314 10.325 1.00 93.81 103 CYS A N 1
ATOM 785 C CA . CYS A 1 103 ? -9.025 -10.054 9.601 1.00 93.81 103 CYS A CA 1
ATOM 786 C C . CYS A 1 103 ? -8.527 -10.327 8.184 1.00 93.81 103 CYS A C 1
ATOM 788 O O . CYS A 1 103 ? -7.485 -10.958 8.000 1.00 93.81 103 CYS A O 1
ATOM 790 N N . ALA A 1 104 ? -9.270 -9.841 7.194 1.00 94.56 104 ALA A N 1
ATOM 791 C CA . ALA A 1 104 ? -8.890 -9.898 5.790 1.00 94.56 104 ALA A CA 1
ATOM 792 C C . ALA A 1 104 ? -8.306 -8.552 5.351 1.00 94.56 104 ALA A C 1
ATOM 794 O O . ALA A 1 104 ? -8.833 -7.497 5.700 1.00 94.56 104 ALA A O 1
ATOM 795 N N . GLY A 1 105 ? -7.240 -8.595 4.565 1.00 95.94 105 GLY A N 1
ATOM 796 C CA . GLY A 1 105 ? -6.564 -7.428 4.023 1.00 95.94 105 GLY A CA 1
ATOM 797 C C . GLY A 1 105 ? -5.861 -7.745 2.713 1.00 95.94 105 GLY A C 1
ATOM 798 O O . GLY A 1 105 ? -6.044 -8.811 2.118 1.00 95.94 105 GLY A O 1
ATOM 799 N N . LEU A 1 106 ? -5.051 -6.795 2.262 1.00 97.00 106 LEU A N 1
ATOM 800 C CA . LEU A 1 106 ? -4.164 -6.971 1.121 1.00 97.00 106 LEU A CA 1
ATOM 801 C C . LEU A 1 106 ? -2.733 -6.684 1.533 1.00 97.00 106 LEU A C 1
ATOM 803 O O . LEU A 1 106 ? -2.458 -5.640 2.122 1.00 97.00 106 LEU A O 1
ATOM 807 N N . HIS A 1 107 ? -1.836 -7.587 1.161 1.00 96.50 107 HIS A N 1
ATOM 808 C CA . HIS A 1 107 ? -0.402 -7.351 1.172 1.00 96.50 107 HIS A CA 1
ATOM 809 C C . HIS A 1 107 ? 0.018 -6.930 -0.235 1.00 96.50 107 HIS A C 1
ATOM 811 O O . HIS A 1 107 ? -0.414 -7.533 -1.219 1.00 96.50 107 HIS A O 1
ATOM 817 N N . VAL A 1 108 ? 0.842 -5.892 -0.335 1.00 97.06 108 VAL A N 1
ATOM 818 C CA . VAL A 1 108 ? 1.363 -5.389 -1.602 1.00 97.06 108 VAL A CA 1
ATOM 819 C C . VAL A 1 108 ? 2.884 -5.425 -1.587 1.00 97.06 108 VAL A C 1
ATOM 821 O O . VAL A 1 108 ? 3.514 -4.777 -0.750 1.00 97.06 108 VAL A O 1
ATOM 824 N N . TRP A 1 109 ? 3.472 -6.153 -2.536 1.00 96.12 109 TRP A N 1
ATOM 825 C CA . TRP A 1 109 ? 4.906 -6.088 -2.814 1.00 96.12 109 TRP A CA 1
ATOM 826 C C . TRP A 1 109 ? 5.165 -5.261 -4.062 1.00 96.12 109 TRP A C 1
ATOM 828 O O . TRP A 1 109 ? 4.530 -5.463 -5.098 1.00 96.12 109 TRP A O 1
ATOM 838 N N . VAL A 1 110 ? 6.157 -4.378 -3.979 1.00 95.81 110 VAL A N 1
ATOM 839 C CA . VAL A 1 110 ? 6.660 -3.628 -5.132 1.00 95.81 110 VAL A CA 1
ATOM 840 C C . VAL A 1 110 ? 8.103 -4.019 -5.374 1.00 95.81 110 VAL A C 1
ATOM 842 O O . VAL A 1 110 ? 8.972 -3.649 -4.594 1.00 95.81 110 VAL A O 1
ATOM 845 N N . SER A 1 111 ? 8.365 -4.779 -6.435 1.00 95.00 111 SER A N 1
ATOM 846 C CA . SER A 1 111 ? 9.717 -5.173 -6.835 1.00 95.00 111 SER A CA 1
ATOM 847 C C . SER A 1 111 ? 10.253 -4.228 -7.904 1.00 95.00 111 SER A C 1
ATOM 849 O O . SER A 1 111 ? 9.592 -4.026 -8.918 1.00 95.00 111 SER A O 1
ATOM 851 N N . LEU A 1 112 ? 11.455 -3.696 -7.701 1.00 93.06 112 LEU A N 1
ATOM 852 C CA . LEU A 1 112 ? 12.191 -2.869 -8.653 1.00 93.06 112 LEU A CA 1
ATOM 853 C C . LEU A 1 112 ? 13.482 -3.580 -9.056 1.00 93.06 112 LEU A C 1
ATOM 855 O O . LEU A 1 112 ? 14.212 -4.074 -8.195 1.00 93.06 112 LEU A O 1
ATOM 859 N N . GLN A 1 113 ? 13.772 -3.601 -10.352 1.00 92.31 113 GLN A N 1
ATOM 860 C CA . GLN A 1 113 ? 15.007 -4.138 -10.917 1.00 92.31 113 GLN A CA 1
ATOM 861 C C . GLN A 1 113 ? 15.509 -3.210 -12.020 1.00 92.31 113 GLN A C 1
ATOM 863 O O . GLN A 1 113 ? 14.719 -2.716 -12.822 1.00 92.31 113 GLN A O 1
ATOM 868 N N . THR A 1 114 ? 16.821 -2.992 -12.081 1.00 88.62 114 THR A N 1
ATOM 869 C CA . THR A 1 114 ? 17.445 -2.205 -13.148 1.00 88.62 114 THR A CA 1
ATOM 870 C C . THR A 1 114 ? 18.620 -2.932 -13.794 1.00 88.62 114 THR A C 1
ATOM 872 O O . THR A 1 114 ? 19.287 -3.752 -13.157 1.00 88.62 114 THR A O 1
ATOM 875 N N . ASP A 1 115 ? 18.912 -2.571 -15.042 1.00 86.31 115 ASP A N 1
ATOM 876 C CA . ASP A 1 115 ? 20.151 -2.964 -15.716 1.00 86.31 115 ASP A CA 1
ATOM 877 C C . ASP A 1 115 ? 21.286 -1.940 -15.555 1.00 86.31 115 ASP A C 1
ATOM 879 O O . ASP A 1 115 ? 22.419 -2.206 -15.977 1.00 86.31 115 ASP A O 1
ATOM 883 N N . ARG A 1 116 ? 21.020 -0.782 -14.930 1.00 83.06 116 ARG A N 1
ATOM 884 C CA . ARG A 1 116 ? 22.059 0.208 -14.629 1.00 83.06 116 ARG A CA 1
ATOM 885 C C . ARG A 1 116 ? 22.939 -0.269 -13.480 1.00 83.06 116 ARG A C 1
ATOM 887 O O . ARG A 1 116 ? 22.458 -0.836 -12.507 1.00 83.06 116 ARG A O 1
ATOM 894 N N . LEU A 1 117 ? 24.230 0.037 -13.581 1.00 73.88 117 LEU A N 1
ATOM 895 C CA . LEU A 1 117 ? 25.183 -0.162 -12.487 1.00 73.88 117 LEU A CA 1
ATOM 896 C C . LEU A 1 117 ? 24.909 0.786 -11.314 1.00 73.88 117 LEU A C 1
ATOM 898 O O . LEU A 1 117 ? 25.066 0.376 -10.176 1.00 73.88 117 LEU A O 1
ATOM 902 N N . ASP A 1 118 ? 24.463 2.013 -11.602 1.00 76.12 118 ASP A N 1
ATOM 903 C CA . ASP A 1 118 ? 24.211 3.061 -10.614 1.00 76.12 118 ASP A CA 1
ATOM 904 C C . ASP A 1 118 ? 22.804 3.642 -10.772 1.00 76.12 118 ASP A C 1
ATOM 906 O O . ASP A 1 118 ? 22.603 4.640 -11.467 1.00 76.12 118 ASP A O 1
ATOM 910 N N . SER A 1 119 ? 21.813 3.038 -10.115 1.00 83.50 119 SER A N 1
ATOM 911 C CA . SER A 1 119 ? 20.475 3.633 -10.015 1.00 83.50 119 SER A CA 1
ATOM 912 C C . SER A 1 119 ? 19.997 3.744 -8.569 1.00 83.50 119 SER A C 1
ATOM 914 O O . SER A 1 119 ? 20.481 3.056 -7.669 1.00 83.50 119 SER A O 1
ATOM 916 N N . ARG A 1 120 ? 19.058 4.665 -8.347 1.00 87.75 120 ARG A N 1
ATOM 917 C CA . ARG A 1 120 ? 18.375 4.892 -7.066 1.00 87.75 120 ARG A CA 1
ATOM 918 C C . ARG A 1 120 ? 16.890 5.101 -7.346 1.00 87.75 120 ARG A C 1
ATOM 920 O O . ARG A 1 120 ? 16.415 6.233 -7.248 1.00 87.75 120 ARG A O 1
ATOM 927 N N . PRO A 1 121 ? 16.184 4.064 -7.824 1.00 86.69 121 PRO A N 1
ATOM 928 C CA . PRO A 1 121 ? 14.793 4.230 -8.189 1.00 86.69 121 PRO A CA 1
ATOM 929 C C . PRO A 1 121 ? 13.992 4.573 -6.930 1.00 86.69 121 PRO A C 1
ATOM 931 O O . PRO A 1 121 ? 14.181 3.970 -5.871 1.00 86.69 121 PRO A O 1
ATOM 934 N N . LEU A 1 122 ? 13.133 5.580 -7.054 1.00 90.44 122 LEU A N 1
ATOM 935 C CA . LEU A 1 122 ? 12.242 6.017 -5.988 1.00 90.44 122 LEU A CA 1
ATOM 936 C C . LEU A 1 122 ? 10.839 5.518 -6.288 1.00 90.44 122 LEU A C 1
ATOM 938 O O . LEU A 1 122 ? 10.384 5.555 -7.432 1.00 90.44 122 LEU A O 1
ATOM 942 N N . LEU A 1 123 ? 10.147 5.094 -5.241 1.00 92.38 123 LEU A N 1
ATOM 943 C CA . LEU A 1 123 ? 8.745 4.730 -5.304 1.00 92.38 123 LEU A CA 1
ATOM 944 C C . LEU A 1 123 ? 7.953 5.701 -4.436 1.00 92.38 123 LEU A C 1
ATOM 946 O O . LEU A 1 123 ? 8.295 5.881 -3.272 1.00 92.38 123 LEU A O 1
ATOM 950 N N . ASN A 1 124 ? 6.879 6.289 -4.961 1.00 95.62 124 ASN A N 1
ATOM 951 C CA . ASN A 1 124 ? 5.982 7.088 -4.133 1.00 95.62 124 ASN A CA 1
ATOM 952 C C . ASN A 1 124 ? 4.674 6.334 -3.899 1.00 95.62 124 ASN A C 1
ATOM 954 O O . ASN A 1 124 ? 4.091 5.771 -4.825 1.00 95.62 124 ASN A O 1
ATOM 958 N N . VAL A 1 125 ? 4.203 6.322 -2.655 1.00 96.75 125 VAL A N 1
ATOM 959 C CA . VAL A 1 125 ? 2.920 5.721 -2.287 1.00 96.75 125 VAL A CA 1
ATOM 960 C C . VAL A 1 125 ? 2.078 6.744 -1.560 1.00 96.75 125 VAL A C 1
ATOM 962 O O . VAL A 1 125 ? 2.515 7.343 -0.581 1.00 96.75 125 VAL A O 1
ATOM 965 N N . VAL A 1 126 ? 0.846 6.910 -2.024 1.00 96.38 126 VAL A N 1
ATOM 966 C CA . VAL A 1 126 ? -0.078 7.913 -1.506 1.00 96.38 126 VAL A CA 1
ATOM 967 C C . VAL A 1 126 ? -1.320 7.237 -0.952 1.00 96.38 126 VAL A C 1
ATOM 969 O O . VAL A 1 126 ? -1.960 6.431 -1.630 1.00 96.38 126 VAL A O 1
ATOM 972 N N . THR A 1 127 ? -1.684 7.609 0.271 1.00 95.88 127 THR A N 1
ATOM 973 C CA . THR A 1 127 ? -3.018 7.363 0.824 1.00 95.88 127 THR A CA 1
ATOM 974 C C . THR A 1 127 ? -3.655 8.698 1.169 1.00 95.88 127 THR A C 1
ATOM 976 O O . THR A 1 127 ? -3.106 9.462 1.955 1.00 95.88 127 THR A O 1
ATOM 979 N N . GLU A 1 128 ? -4.809 8.982 0.587 1.00 94.12 128 GLU A N 1
ATOM 980 C CA . GLU A 1 128 ? -5.580 10.199 0.791 1.00 94.12 128 GLU A CA 1
ATOM 981 C C . GLU A 1 128 ? -7.021 9.820 1.109 1.00 94.12 128 GLU A C 1
ATOM 983 O O . GLU A 1 128 ? -7.698 9.201 0.293 1.00 94.12 128 GLU A O 1
ATOM 988 N N . LEU A 1 129 ? -7.470 10.138 2.319 1.00 92.12 129 LEU A N 1
ATOM 989 C CA . LEU A 1 129 ? -8.771 9.721 2.820 1.00 92.12 129 LEU A CA 1
ATOM 990 C C . LEU A 1 129 ? -9.505 10.885 3.465 1.00 92.12 129 LEU A C 1
ATOM 992 O O . LEU A 1 129 ? -8.944 11.613 4.290 1.00 92.12 129 LEU A O 1
ATOM 996 N N . SER A 1 130 ? -10.798 10.972 3.177 1.00 89.50 130 SER A N 1
ATOM 997 C CA . SER A 1 130 ? -11.771 11.805 3.881 1.00 89.50 130 SER A CA 1
ATOM 998 C C . SER A 1 130 ? -12.002 11.247 5.296 1.00 89.50 130 SER A C 1
ATOM 1000 O O . SER A 1 130 ? -12.985 10.558 5.585 1.00 89.50 130 SER A O 1
ATOM 1002 N N . ALA A 1 131 ? -11.030 11.468 6.185 1.00 79.25 131 ALA A N 1
ATOM 1003 C CA . ALA A 1 131 ? -10.983 10.891 7.522 1.00 79.25 131 ALA A CA 1
ATOM 1004 C C . ALA A 1 131 ? -11.126 11.913 8.648 1.00 79.25 131 ALA A C 1
ATOM 1006 O O . ALA A 1 131 ? -10.368 12.875 8.736 1.00 79.25 131 ALA A O 1
ATOM 1007 N N . ALA A 1 132 ? -12.043 11.622 9.578 1.00 81.75 132 ALA A N 1
ATOM 1008 C CA . ALA A 1 132 ? -12.249 12.419 10.783 1.00 81.75 132 ALA A CA 1
ATOM 1009 C C . ALA A 1 132 ? -11.039 12.371 11.711 1.00 81.75 132 ALA A C 1
ATOM 1011 O O . ALA A 1 132 ? -10.725 13.337 12.404 1.00 81.75 132 ALA A O 1
ATOM 1012 N N . THR A 1 133 ? -10.399 11.209 11.795 1.00 91.50 133 THR A N 1
ATOM 1013 C CA . THR A 1 133 ? -9.270 10.992 12.690 1.00 91.50 133 THR A CA 1
ATOM 1014 C C . THR A 1 133 ? -8.238 10.126 11.995 1.00 91.50 133 THR A C 1
ATOM 1016 O O . THR A 1 133 ? -8.571 9.118 11.377 1.00 91.50 133 THR A O 1
ATOM 1019 N N . LEU A 1 134 ? -6.982 10.528 12.127 1.00 93.81 134 LEU A N 1
ATOM 1020 C CA . LEU A 1 134 ? -5.821 9.726 11.791 1.00 93.81 134 LEU A CA 1
ATOM 1021 C C . LEU A 1 134 ? -5.064 9.469 13.089 1.00 93.81 134 LEU A C 1
ATOM 1023 O O . LEU A 1 134 ? -4.834 10.402 13.860 1.00 93.81 134 LEU A O 1
ATOM 1027 N N . LEU A 1 135 ? -4.698 8.217 13.329 1.00 94.94 135 LEU A N 1
ATOM 1028 C CA . LEU A 1 135 ? -3.776 7.827 14.384 1.00 94.94 135 LEU A CA 1
ATOM 1029 C C . LEU A 1 135 ? -2.538 7.192 13.761 1.00 94.94 135 LEU A C 1
ATOM 1031 O O . LEU A 1 135 ? -2.615 6.541 12.721 1.00 94.94 135 LEU A O 1
ATOM 1035 N N . GLN A 1 136 ? -1.404 7.375 14.419 1.00 94.75 136 GLN A N 1
ATOM 1036 C CA . GLN A 1 136 ? -0.135 6.761 14.063 1.00 94.75 136 GLN A CA 1
ATOM 1037 C C . GLN A 1 136 ? 0.366 5.933 15.251 1.00 94.75 136 GLN A C 1
ATOM 1039 O O . GLN A 1 136 ? 0.222 6.362 16.403 1.00 94.75 136 GLN A O 1
ATOM 1044 N N . LEU A 1 137 ? 0.928 4.755 14.986 1.00 93.88 137 LEU A N 1
ATOM 1045 C CA . LEU A 1 137 ? 1.479 3.901 16.036 1.00 93.88 137 LEU A CA 1
ATOM 1046 C C . LEU A 1 137 ? 2.886 4.369 16.401 1.00 93.88 137 LEU A C 1
ATOM 1048 O O . LEU A 1 137 ? 3.781 4.381 15.565 1.00 93.88 137 LEU A O 1
ATOM 1052 N N . THR A 1 138 ? 3.109 4.731 17.656 1.00 90.88 138 THR A N 1
ATOM 1053 C CA . THR A 1 138 ? 4.432 5.135 18.146 1.00 90.88 138 THR A CA 1
ATOM 1054 C C . THR A 1 138 ? 5.354 3.928 18.373 1.00 90.88 138 THR A C 1
ATOM 1056 O O . THR A 1 138 ? 4.872 2.811 18.559 1.00 90.88 138 THR A O 1
ATOM 1059 N N . PRO A 1 139 ? 6.685 4.129 18.465 1.00 86.94 139 PRO A N 1
ATOM 1060 C CA . PRO A 1 139 ? 7.620 3.058 18.832 1.00 86.94 139 PRO A CA 1
ATOM 1061 C C . PRO A 1 139 ? 7.321 2.384 20.181 1.00 86.94 139 PRO A C 1
ATOM 1063 O O . PRO A 1 139 ? 7.740 1.252 20.400 1.00 86.94 139 PRO A O 1
ATOM 1066 N N . ASN A 1 140 ? 6.598 3.067 21.075 1.00 87.88 140 ASN A N 1
ATOM 1067 C CA . ASN A 1 140 ? 6.200 2.530 22.377 1.00 87.88 140 ASN A CA 1
ATOM 1068 C C . ASN A 1 140 ? 4.934 1.658 22.305 1.00 87.88 140 ASN A C 1
ATOM 1070 O O . ASN A 1 140 ? 4.549 1.074 23.312 1.00 87.88 140 ASN A O 1
ATOM 1074 N N . GLY A 1 141 ? 4.294 1.564 21.135 1.00 89.94 141 GLY A N 1
ATOM 1075 C CA . GLY A 1 141 ? 3.053 0.815 20.940 1.00 89.94 141 GLY A CA 1
ATOM 1076 C C . GLY A 1 141 ? 1.776 1.623 21.183 1.00 89.94 141 GLY A C 1
ATOM 1077 O O . GLY A 1 141 ? 0.689 1.060 21.107 1.00 89.94 141 GLY A O 1
ATOM 1078 N N . ASP A 1 142 ? 1.880 2.930 21.438 1.00 93.38 142 ASP A N 1
ATOM 1079 C CA . ASP A 1 142 ? 0.713 3.793 21.646 1.00 93.38 142 ASP A CA 1
ATOM 1080 C C . ASP A 1 142 ? 0.201 4.369 20.323 1.00 93.38 142 ASP A C 1
ATOM 1082 O O . ASP A 1 142 ? 0.998 4.848 19.511 1.00 93.38 142 ASP A O 1
ATOM 1086 N N . TRP A 1 143 ? -1.120 4.406 20.139 1.00 94.62 143 TRP A N 1
ATOM 1087 C CA . TRP A 1 143 ? -1.758 5.126 19.039 1.00 94.62 143 TRP A CA 1
ATOM 1088 C C . TRP A 1 143 ? -1.990 6.585 19.413 1.00 94.62 143 TRP A C 1
ATOM 1090 O O . TRP A 1 143 ? -2.701 6.897 20.368 1.00 94.62 143 TRP A O 1
ATOM 1100 N N . VAL A 1 144 ? -1.409 7.502 18.642 1.00 93.62 144 VAL A N 1
ATOM 1101 C CA . VAL A 1 144 ? -1.523 8.944 18.899 1.00 93.62 144 VAL A CA 1
ATOM 1102 C C . VAL A 1 144 ? -1.923 9.693 17.631 1.00 93.62 144 VAL A C 1
ATOM 1104 O O . VAL A 1 144 ? -1.562 9.263 16.534 1.00 93.62 144 VAL A O 1
ATOM 1107 N N . PRO A 1 145 ? -2.629 10.832 17.727 1.00 92.00 145 PRO A N 1
ATOM 1108 C CA . PRO A 1 145 ? -2.808 11.710 16.578 1.00 92.00 145 PRO A CA 1
ATOM 1109 C C . PRO A 1 145 ? -1.446 12.156 16.025 1.00 92.00 145 PRO A C 1
ATOM 1111 O O . PRO A 1 145 ? -0.548 12.489 16.813 1.00 92.00 145 PRO A O 1
ATOM 1114 N N . PRO A 1 146 ? -1.255 12.190 14.696 1.00 87.44 146 PRO A N 1
ATOM 1115 C CA . PRO A 1 146 ? -0.016 12.682 14.130 1.00 87.44 146 PRO A CA 1
ATOM 1116 C C . PRO A 1 146 ? 0.128 14.175 14.419 1.00 87.44 146 PRO A C 1
ATOM 1118 O O . PRO A 1 146 ? -0.832 14.947 14.366 1.00 87.44 146 PRO A O 1
ATOM 1121 N N . LYS A 1 147 ? 1.360 14.605 14.689 1.00 79.56 147 LYS A N 1
ATOM 1122 C CA . LYS A 1 147 ? 1.685 16.030 14.675 1.00 79.56 147 LYS A CA 1
ATOM 1123 C C . LYS A 1 147 ? 1.762 16.450 13.213 1.00 79.56 147 LYS A C 1
ATOM 1125 O O . LYS A 1 147 ? 2.669 16.019 12.508 1.00 79.56 147 LYS A O 1
ATOM 1130 N N . SER A 1 148 ? 0.812 17.261 12.753 1.00 65.62 148 SER A N 1
ATOM 1131 C CA . SER A 1 148 ? 0.892 17.862 11.423 1.00 65.62 148 SER A CA 1
ATOM 1132 C C . SER A 1 148 ? 2.168 18.701 11.348 1.00 65.62 148 SER A C 1
ATOM 1134 O O . SER A 1 148 ? 2.288 19.694 12.067 1.00 65.62 148 SER A O 1
ATOM 1136 N N . SER A 1 149 ? 3.115 18.299 10.508 1.00 56.62 149 SER A N 1
ATOM 1137 C CA . SER A 1 149 ? 4.312 19.082 10.220 1.00 56.62 149 SER A CA 1
ATOM 1138 C C . SER A 1 149 ? 4.317 19.405 8.728 1.00 56.62 149 SER A C 1
ATOM 1140 O O . SER A 1 149 ? 4.270 18.476 7.921 1.00 56.62 149 SER A O 1
ATOM 1142 N N . PRO A 1 150 ? 4.364 20.690 8.336 1.00 55.66 150 PRO A N 1
ATOM 1143 C CA . PRO A 1 150 ? 4.601 21.065 6.944 1.00 55.66 150 PRO A CA 1
ATOM 1144 C C . PRO A 1 150 ? 6.036 20.742 6.503 1.00 55.66 150 PRO A C 1
ATOM 1146 O O . PRO A 1 150 ? 6.323 20.747 5.308 1.00 55.66 150 PRO A O 1
ATOM 1149 N N . GLU A 1 151 ? 6.936 20.475 7.453 1.00 54.25 151 GLU A N 1
ATOM 1150 C CA . GLU A 1 151 ? 8.333 20.182 7.175 1.00 54.25 151 GLU A CA 1
ATOM 1151 C C . GLU A 1 151 ? 8.550 18.702 6.899 1.00 54.25 151 GLU A C 1
ATOM 1153 O O . GLU A 1 151 ? 8.127 17.816 7.648 1.00 54.25 151 GLU A O 1
ATOM 1158 N N . ASP A 1 152 ? 9.271 18.471 5.811 1.00 51.66 152 ASP A N 1
ATOM 1159 C CA . ASP A 1 152 ? 9.824 17.188 5.441 1.00 51.66 152 ASP A CA 1
ATOM 1160 C C . ASP A 1 152 ? 10.757 16.709 6.537 1.00 51.66 152 ASP A C 1
ATOM 1162 O O . ASP A 1 152 ? 11.858 17.236 6.688 1.00 51.66 152 ASP A O 1
ATOM 1166 N N . THR A 1 153 ? 10.364 15.671 7.271 1.00 49.94 153 THR A N 1
ATOM 1167 C CA . THR A 1 153 ? 11.322 14.892 8.056 1.00 49.94 153 THR A CA 1
ATOM 1168 C C . THR A 1 153 ? 12.205 14.114 7.080 1.00 49.94 153 THR A C 1
ATOM 1170 O O . THR A 1 153 ? 12.043 12.913 6.873 1.00 49.94 153 THR A O 1
ATOM 1173 N N . ALA A 1 154 ? 13.095 14.832 6.397 1.00 37.47 154 ALA A N 1
ATOM 1174 C CA . ALA A 1 154 ? 14.188 14.280 5.628 1.00 37.47 154 ALA A CA 1
ATOM 1175 C C . ALA A 1 154 ? 15.201 13.733 6.636 1.00 37.47 154 ALA A C 1
ATOM 1177 O O . ALA A 1 154 ? 15.861 14.489 7.343 1.00 37.47 154 ALA A O 1
ATOM 1178 N N . GLY A 1 155 ? 15.276 12.408 6.727 1.00 40.19 155 GLY A N 1
ATOM 1179 C CA . GLY A 1 155 ? 16.193 11.726 7.631 1.00 40.19 155 GLY A CA 1
ATOM 1180 C C . GLY A 1 155 ? 15.600 11.474 9.013 1.00 40.19 155 GLY A C 1
ATOM 1181 O O . GLY A 1 155 ? 15.931 12.147 9.981 1.00 40.19 155 GLY A O 1
ATOM 1182 N N . CYS A 1 156 ? 14.758 10.453 9.129 1.00 31.98 156 CYS A N 1
ATOM 1183 C CA . CYS A 1 156 ? 14.629 9.703 10.373 1.00 31.98 156 CYS A CA 1
ATOM 1184 C C . CYS A 1 156 ? 13.892 8.401 10.096 1.00 31.98 156 CYS A C 1
ATOM 1186 O O . CYS A 1 156 ? 12.800 8.427 9.533 1.00 31.98 156 CYS A O 1
ATOM 1188 N N . GLY A 1 157 ? 14.447 7.287 10.580 1.00 42.75 157 GLY A N 1
ATOM 1189 C CA . GLY A 1 157 ? 13.716 6.045 10.829 1.00 42.75 157 GLY A CA 1
ATOM 1190 C C . GLY A 1 157 ? 12.666 6.252 11.921 1.00 42.75 157 GLY A C 1
ATOM 1191 O O . GLY A 1 157 ? 12.725 5.651 12.990 1.00 42.75 157 GLY A O 1
ATOM 1192 N N . SER A 1 158 ? 11.722 7.159 11.679 1.00 47.59 158 SER A N 1
ATOM 1193 C CA . SER A 1 158 ? 10.554 7.336 12.513 1.00 47.59 158 SER A CA 1
ATOM 1194 C C . SER A 1 158 ? 9.631 6.172 12.203 1.00 47.59 158 SER A C 1
ATOM 1196 O O . SER A 1 158 ? 8.754 6.257 11.343 1.00 47.59 158 SER A O 1
ATOM 1198 N N . ALA A 1 159 ? 9.822 5.077 12.939 1.00 53.94 159 ALA A N 1
ATOM 1199 C CA . ALA A 1 159 ? 8.873 3.971 12.989 1.00 53.94 159 ALA A CA 1
ATOM 1200 C C . ALA A 1 159 ? 7.427 4.461 13.231 1.00 53.94 159 ALA A C 1
ATOM 1202 O O . ALA A 1 159 ? 6.482 3.758 12.891 1.00 53.94 159 ALA A O 1
ATOM 1203 N N . ALA A 1 160 ? 7.245 5.691 13.737 1.00 60.81 160 ALA A N 1
ATOM 1204 C CA . ALA A 1 160 ? 5.950 6.262 14.066 1.00 60.81 160 ALA A CA 1
ATOM 1205 C C . ALA A 1 160 ? 4.979 6.387 12.881 1.00 60.81 160 ALA A C 1
ATOM 1207 O O . ALA A 1 160 ? 3.779 6.276 13.085 1.00 60.81 160 ALA A O 1
ATOM 1208 N N . ALA A 1 161 ? 5.461 6.605 11.653 1.00 78.38 161 ALA A N 1
ATOM 1209 C CA . ALA A 1 161 ? 4.580 6.781 10.494 1.00 78.38 16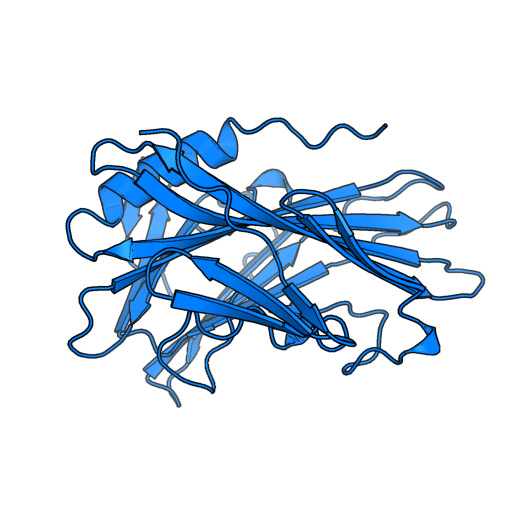1 ALA A CA 1
ATOM 1210 C C . ALA A 1 161 ? 4.457 5.515 9.634 1.00 78.38 161 ALA A C 1
ATOM 1212 O O . ALA A 1 161 ? 4.082 5.603 8.476 1.00 78.38 161 ALA A O 1
ATOM 1213 N N . THR A 1 162 ? 4.801 4.340 10.161 1.00 91.56 162 THR A N 1
ATOM 1214 C CA . THR A 1 162 ? 4.802 3.074 9.399 1.00 91.56 162 THR A CA 1
ATOM 1215 C C . THR A 1 162 ? 3.505 2.281 9.552 1.00 91.56 162 THR A C 1
ATOM 1217 O O . THR A 1 162 ? 3.204 1.423 8.729 1.00 91.56 162 THR A O 1
ATOM 1220 N N . ALA A 1 163 ? 2.702 2.616 10.564 1.00 96.19 163 ALA A N 1
ATOM 1221 C CA . ALA A 1 163 ? 1.355 2.109 10.758 1.00 96.19 163 ALA A CA 1
ATOM 1222 C C . ALA A 1 163 ? 0.407 3.283 11.013 1.00 96.19 163 ALA A C 1
ATOM 1224 O O . ALA A 1 163 ? 0.551 4.018 11.994 1.00 96.19 163 ALA A O 1
ATOM 1225 N N . LEU A 1 164 ? -0.552 3.456 10.110 1.00 96.44 164 LEU A N 1
ATOM 1226 C CA . LEU A 1 164 ? -1.523 4.540 10.124 1.00 96.44 164 LEU A CA 1
ATOM 1227 C C . LEU A 1 164 ? -2.934 3.970 10.197 1.00 96.44 164 LEU A C 1
ATOM 1229 O O . LEU A 1 164 ? -3.329 3.166 9.356 1.00 96.44 164 LEU A O 1
ATOM 1233 N N . LEU A 1 165 ? -3.702 4.414 11.185 1.00 96.88 165 LEU A N 1
ATOM 1234 C CA . LEU A 1 165 ? -5.088 4.020 11.384 1.00 96.88 165 LEU A CA 1
ATOM 1235 C C . LEU A 1 165 ? -5.998 5.204 11.061 1.00 96.88 165 LEU A C 1
ATOM 1237 O O . LEU A 1 165 ? -6.096 6.174 11.817 1.00 96.88 165 LEU A O 1
ATOM 1241 N N . PHE A 1 166 ? -6.663 5.120 9.917 1.00 95.31 166 PHE A N 1
ATOM 1242 C CA . PHE A 1 166 ? -7.629 6.106 9.463 1.00 95.31 166 PHE A CA 1
ATOM 1243 C C . PHE A 1 166 ? -9.021 5.732 9.962 1.00 95.31 166 PHE A C 1
ATOM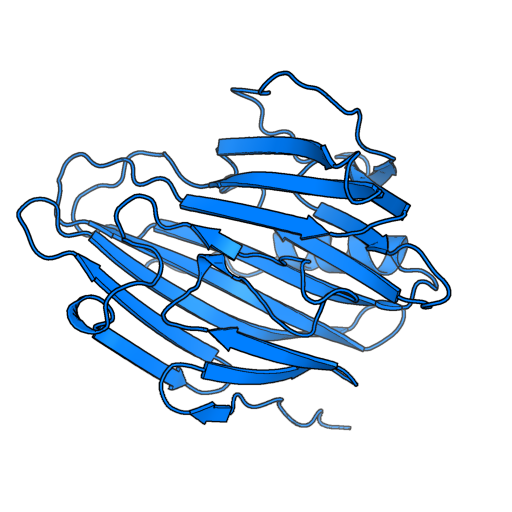 1245 O O . PHE A 1 166 ? -9.469 4.597 9.810 1.00 95.31 166 PHE A O 1
ATOM 1252 N N . ARG A 1 167 ? -9.733 6.710 10.516 1.00 93.69 167 ARG A N 1
ATOM 1253 C CA . ARG A 1 167 ? -11.132 6.601 10.936 1.00 93.69 167 ARG A CA 1
ATOM 1254 C C . ARG A 1 167 ? -11.952 7.607 10.121 1.00 93.69 167 ARG A C 1
ATOM 1256 O O . ARG A 1 167 ? -11.921 8.802 10.440 1.00 93.69 167 ARG A O 1
ATOM 1263 N N . PRO A 1 168 ? -12.623 7.159 9.044 1.00 86.31 168 PRO A N 1
ATOM 1264 C CA . PRO A 1 168 ? -13.439 8.008 8.185 1.00 86.31 168 PRO A CA 1
ATOM 1265 C C . PRO A 1 168 ? -14.491 8.845 8.924 1.00 86.31 168 PRO A C 1
ATOM 1267 O O . PRO A 1 168 ? -14.925 8.500 10.024 1.00 86.31 168 PRO A O 1
ATOM 1270 N N . GLN A 1 169 ? -14.890 9.972 8.330 1.00 75.50 169 GLN A N 1
ATOM 1271 C CA . GLN A 1 169 ? -15.933 10.842 8.883 1.00 75.50 169 GLN A CA 1
ATOM 1272 C C . GLN A 1 169 ? -17.325 10.272 8.537 1.00 75.50 169 GLN A C 1
ATOM 1274 O O . GLN A 1 169 ? -17.572 9.941 7.384 1.00 75.50 169 GLN A O 1
ATOM 1279 N N . ALA A 1 170 ? -18.220 10.186 9.536 1.00 64.81 170 ALA A N 1
ATOM 1280 C CA . ALA A 1 170 ? -19.598 9.640 9.516 1.00 64.81 170 ALA A CA 1
ATOM 1281 C C . ALA A 1 170 ? -19.783 8.186 10.017 1.00 64.81 170 ALA A C 1
ATOM 1283 O O . ALA A 1 170 ? -18.820 7.480 10.286 1.00 64.81 170 ALA A O 1
ATOM 1284 N N . ALA A 1 171 ? -21.057 7.809 10.221 1.00 56.47 171 ALA A N 1
ATOM 1285 C CA . ALA A 1 171 ? -21.647 6.690 10.984 1.00 56.47 171 ALA A CA 1
ATOM 1286 C C . ALA A 1 171 ? -21.260 5.248 10.578 1.00 56.47 171 ALA A C 1
ATOM 1288 O O . ALA A 1 171 ? -22.035 4.312 10.769 1.00 56.47 171 ALA A O 1
ATOM 1289 N N . VAL A 1 172 ? -20.079 5.066 10.001 1.00 69.44 172 VAL A N 1
ATOM 1290 C CA . VAL A 1 172 ? -19.543 3.777 9.592 1.00 69.44 172 VAL A CA 1
ATOM 1291 C C . VAL A 1 172 ? -18.660 3.262 10.725 1.00 69.44 172 VAL A C 1
ATOM 1293 O O . VAL A 1 172 ? -17.711 3.927 11.140 1.00 69.44 172 VAL A O 1
ATOM 1296 N N . ASP A 1 173 ? -18.975 2.075 11.237 1.00 87.00 173 ASP A N 1
ATOM 1297 C CA . ASP A 1 173 ? -18.209 1.399 12.290 1.00 87.00 173 ASP A CA 1
ATOM 1298 C C . ASP A 1 173 ? -16.922 0.767 11.730 1.00 87.00 173 ASP A C 1
ATOM 1300 O O . ASP A 1 173 ? -16.630 -0.406 11.947 1.00 87.00 173 ASP A O 1
ATOM 1304 N N . GLN A 1 174 ? -16.174 1.531 10.929 1.00 90.19 174 GLN A N 1
ATOM 1305 C CA . GLN A 1 174 ? -15.010 1.046 10.200 1.00 90.19 174 GLN A CA 1
ATOM 1306 C C . GLN A 1 174 ? -13.800 1.956 10.379 1.00 90.19 174 GLN A C 1
ATOM 1308 O O . GLN A 1 174 ? -13.903 3.184 10.4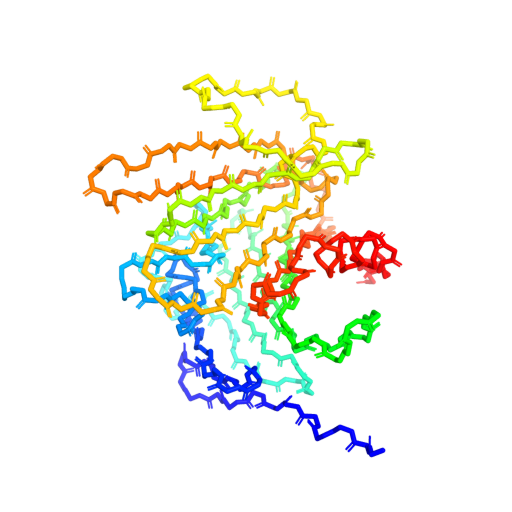03 1.00 90.19 174 GLN A O 1
ATOM 1313 N N . SER A 1 175 ? -12.645 1.308 10.413 1.00 94.75 175 SER A N 1
ATOM 1314 C CA . SER A 1 175 ? -11.324 1.914 10.371 1.00 94.75 175 SER A CA 1
ATOM 1315 C C . SER A 1 175 ? -10.538 1.290 9.219 1.00 94.75 175 SER A C 1
ATOM 1317 O O . SER A 1 175 ? -10.851 0.195 8.749 1.00 94.75 175 SER A O 1
ATOM 1319 N N . LEU A 1 176 ? -9.518 1.987 8.736 1.00 95.81 176 LEU A N 1
ATOM 1320 C CA . LEU A 1 176 ? -8.608 1.474 7.721 1.00 95.81 176 LEU A CA 1
ATOM 1321 C C . LEU A 1 176 ? -7.185 1.565 8.251 1.00 95.81 176 LEU A C 1
ATOM 1323 O O . LEU A 1 176 ? -6.684 2.657 8.512 1.00 95.81 176 LEU A O 1
ATOM 1327 N N . LEU A 1 177 ? -6.545 0.415 8.403 1.00 97.56 177 LEU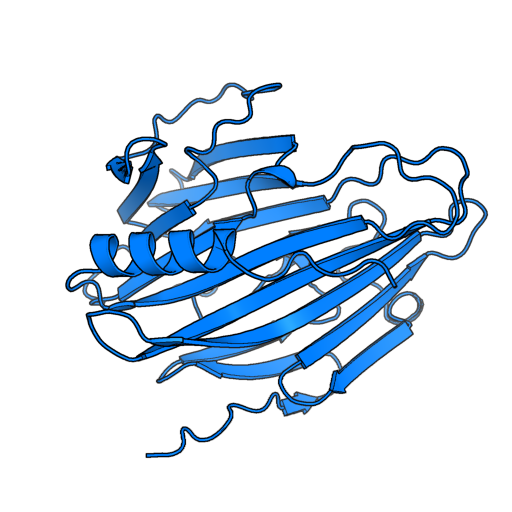 A N 1
ATOM 1328 C CA . LEU A 1 177 ? -5.137 0.329 8.740 1.00 97.56 177 LEU A CA 1
ATOM 1329 C C . LEU A 1 177 ? -4.316 0.292 7.456 1.00 97.56 177 LEU A C 1
ATOM 1331 O O . LEU A 1 177 ? -4.539 -0.576 6.617 1.00 97.56 177 LEU A O 1
ATOM 1335 N N . VAL A 1 178 ? -3.349 1.191 7.337 1.00 97.69 178 VAL A N 1
ATOM 1336 C CA . VAL A 1 178 ? -2.322 1.187 6.296 1.00 97.69 178 VAL A CA 1
ATOM 1337 C C . VAL A 1 178 ? -0.973 0.946 6.951 1.00 97.69 178 VAL A C 1
ATOM 1339 O O . VAL A 1 178 ? -0.603 1.643 7.896 1.00 97.69 178 VAL A O 1
ATOM 1342 N N . LEU A 1 179 ? -0.249 -0.045 6.444 1.00 97.69 179 LEU A N 1
ATOM 1343 C CA . LEU A 1 179 ? 1.067 -0.444 6.913 1.00 97.69 179 LEU A CA 1
ATOM 1344 C C . LEU A 1 179 ? 2.092 -0.273 5.797 1.00 97.69 179 LEU A C 1
ATOM 1346 O O . LEU A 1 179 ? 1.835 -0.616 4.642 1.00 97.69 179 LEU A O 1
ATOM 1350 N N . VAL A 1 180 ? 3.270 0.204 6.169 1.00 95.69 180 VAL A N 1
ATOM 1351 C CA . VAL A 1 180 ? 4.456 0.270 5.320 1.00 95.69 180 VAL A CA 1
ATOM 1352 C C . VAL A 1 180 ? 5.624 -0.279 6.114 1.00 95.69 180 VAL A C 1
ATOM 1354 O O . VAL A 1 180 ? 5.779 0.024 7.294 1.00 95.69 180 VAL A O 1
ATOM 1357 N N . MET A 1 181 ? 6.449 -1.111 5.494 1.00 93.69 181 MET A N 1
ATOM 1358 C CA . MET A 1 181 ? 7.585 -1.712 6.180 1.00 93.69 181 MET A CA 1
ATOM 1359 C C . MET A 1 181 ? 8.613 -0.637 6.576 1.00 93.69 181 MET A C 1
ATOM 1361 O O . MET A 1 181 ? 9.064 0.116 5.711 1.00 93.69 181 MET A O 1
ATOM 1365 N N . PRO A 1 182 ? 9.017 -0.539 7.862 1.00 91.88 182 PRO A N 1
ATOM 1366 C CA . PRO A 1 182 ? 9.819 0.589 8.336 1.00 91.88 182 PRO A CA 1
ATOM 1367 C C . PRO A 1 182 ? 11.140 0.814 7.603 1.00 91.88 182 PRO A C 1
ATOM 1369 O O . PRO A 1 182 ? 11.529 1.962 7.409 1.00 91.88 182 PRO A O 1
ATOM 1372 N N . HIS A 1 183 ? 11.828 -0.255 7.195 1.00 88.62 183 HIS A N 1
ATOM 1373 C CA . HIS A 1 183 ? 13.112 -0.143 6.498 1.00 88.62 183 HIS A CA 1
ATOM 1374 C C . HIS A 1 183 ? 12.979 0.291 5.033 1.00 88.62 183 HIS A C 1
ATOM 1376 O O . HIS A 1 183 ? 13.970 0.711 4.444 1.00 88.62 183 HIS A O 1
ATOM 1382 N N . ASP A 1 184 ? 11.772 0.249 4.464 1.00 91.06 184 ASP A N 1
ATOM 1383 C CA . ASP A 1 184 ? 11.526 0.702 3.094 1.00 91.06 184 ASP A CA 1
ATOM 1384 C C . ASP A 1 184 ? 11.260 2.212 3.024 1.00 91.06 184 ASP A C 1
ATOM 1386 O O . ASP A 1 184 ? 11.324 2.794 1.941 1.00 91.06 184 ASP A O 1
ATOM 1390 N N . VAL A 1 185 ? 10.954 2.862 4.154 1.00 91.56 185 VAL A N 1
ATOM 1391 C CA . VAL A 1 185 ? 10.565 4.277 4.204 1.00 91.56 185 VAL A CA 1
ATOM 1392 C C . VAL A 1 185 ? 11.795 5.180 4.186 1.00 91.56 185 VAL A C 1
ATOM 1394 O O . VAL A 1 185 ? 12.494 5.329 5.187 1.00 91.56 185 VAL A O 1
ATOM 1397 N N . LEU A 1 186 ? 12.004 5.876 3.067 1.00 90.06 186 LEU A N 1
ATOM 1398 C CA . LEU A 1 186 ? 12.977 6.966 2.983 1.00 90.06 186 LEU A CA 1
ATOM 1399 C C . LEU A 1 186 ? 12.409 8.257 3.584 1.00 90.06 186 LEU A C 1
ATOM 1401 O O . LEU A 1 186 ? 13.113 9.011 4.261 1.00 90.06 186 LEU A O 1
ATOM 1405 N N . ARG A 1 187 ? 11.129 8.531 3.314 1.00 89.81 187 ARG A N 1
ATOM 1406 C CA . ARG A 1 187 ? 10.431 9.727 3.786 1.00 89.81 187 ARG A CA 1
ATOM 1407 C C . ARG A 1 187 ? 8.932 9.480 3.890 1.00 89.81 187 ARG A C 1
ATOM 1409 O O . ARG A 1 187 ? 8.358 8.769 3.075 1.00 89.81 187 ARG A O 1
ATOM 1416 N N . CYS A 1 188 ? 8.299 10.120 4.866 1.00 90.94 188 CYS A N 1
ATOM 1417 C CA . CYS A 1 188 ? 6.850 10.159 5.023 1.00 90.94 188 CYS A CA 1
ATOM 1418 C C . CYS A 1 188 ? 6.422 11.603 5.279 1.00 90.94 188 CYS A C 1
ATOM 1420 O O . CYS A 1 188 ? 7.013 12.282 6.120 1.00 90.94 188 CYS A O 1
ATOM 1422 N N . ARG A 1 189 ? 5.394 12.069 4.573 1.00 90.50 189 ARG A N 1
ATOM 1423 C CA . ARG A 1 189 ? 4.774 13.378 4.782 1.00 90.50 189 ARG A CA 1
ATOM 1424 C C . ARG A 1 189 ? 3.293 13.186 5.084 1.00 90.50 189 ARG A C 1
ATOM 1426 O O . ARG A 1 189 ? 2.574 12.583 4.296 1.00 90.50 189 ARG A O 1
ATOM 1433 N N . LEU A 1 190 ? 2.846 13.735 6.211 1.00 91.12 190 LEU A N 1
ATOM 1434 C CA . LEU A 1 190 ? 1.442 13.747 6.619 1.00 91.12 190 LEU A CA 1
ATOM 1435 C C . LEU A 1 190 ? 0.897 15.167 6.527 1.00 91.12 190 LEU A C 1
ATOM 1437 O O . LEU A 1 190 ? 1.404 16.078 7.180 1.00 91.12 190 LEU A O 1
ATOM 1441 N N . THR A 1 191 ? -0.157 15.348 5.742 1.00 90.00 191 THR A N 1
ATOM 1442 C CA . THR A 1 191 ? -0.830 16.636 5.572 1.00 90.00 191 THR A CA 1
ATOM 1443 C C . THR A 1 191 ? -2.319 16.497 5.852 1.00 90.00 191 THR A C 1
ATOM 1445 O O . THR A 1 191 ? -2.966 15.541 5.426 1.00 90.00 191 THR A O 1
ATOM 1448 N N . ALA A 1 192 ? -2.872 17.455 6.592 1.00 89.25 192 ALA A N 1
ATOM 1449 C CA . ALA A 1 192 ? -4.315 17.584 6.710 1.00 89.25 192 ALA A CA 1
ATOM 1450 C C . ALA A 1 192 ? -4.845 18.202 5.408 1.00 89.25 192 ALA A C 1
ATOM 1452 O O . ALA A 1 192 ? -4.426 19.296 5.024 1.00 89.25 192 ALA A O 1
ATOM 1453 N N . ASN A 1 193 ? -5.760 17.515 4.730 1.00 82.69 193 ASN A N 1
ATOM 1454 C CA . ASN A 1 193 ? -6.465 18.052 3.576 1.00 82.69 193 ASN A CA 1
ATOM 1455 C C . ASN A 1 193 ? -7.680 18.843 4.079 1.00 82.69 193 ASN A C 1
ATOM 1457 O O . ASN A 1 193 ? -8.755 18.291 4.319 1.00 82.69 193 ASN A O 1
ATOM 1461 N N . THR A 1 194 ? -7.502 20.153 4.249 1.00 77.44 194 THR A N 1
ATOM 1462 C CA . THR A 1 194 ? -8.558 21.050 4.742 1.00 77.44 194 THR A CA 1
ATOM 1463 C C . THR A 1 194 ? -9.725 21.192 3.768 1.00 77.44 194 THR A C 1
ATOM 1465 O O . THR A 1 194 ? -10.842 21.442 4.210 1.00 77.44 194 THR A O 1
ATOM 1468 N N . ALA A 1 195 ? -9.504 20.992 2.464 1.00 76.69 195 ALA A N 1
ATOM 1469 C CA . ALA A 1 195 ? -10.561 21.077 1.458 1.00 76.69 195 ALA A CA 1
ATOM 1470 C C . ALA A 1 195 ? -11.533 19.887 1.536 1.00 76.69 195 ALA A C 1
ATOM 1472 O O . ALA A 1 195 ? -12.725 20.057 1.297 1.00 76.69 195 ALA A O 1
ATOM 1473 N N . GLN A 1 196 ? -11.034 18.702 1.898 1.00 73.19 196 GLN A N 1
ATOM 1474 C CA . GLN A 1 196 ? -11.822 17.465 1.987 1.00 73.19 196 GLN A CA 1
ATOM 1475 C C . GLN A 1 196 ? -12.096 17.012 3.429 1.00 73.19 196 GLN A C 1
ATOM 1477 O O . GLN A 1 196 ? -12.678 15.954 3.635 1.00 73.19 196 GLN A O 1
ATOM 1482 N N . SER A 1 197 ? -11.692 17.799 4.436 1.00 84.06 197 SER A N 1
ATOM 1483 C CA . SER A 1 197 ? -11.722 17.388 5.852 1.00 84.06 197 SER A CA 1
ATOM 1484 C C . SER A 1 197 ? -11.067 16.017 6.077 1.00 84.06 197 SER A C 1
ATOM 1486 O O . SER A 1 197 ? -11.603 15.159 6.774 1.00 84.06 197 SER A O 1
ATOM 1488 N N . GLY A 1 198 ? -9.917 15.805 5.440 1.00 90.19 198 GLY A N 1
ATOM 1489 C CA . GLY A 1 198 ? -9.250 14.511 5.383 1.00 90.19 198 GLY A CA 1
ATOM 1490 C C . GLY A 1 198 ? -7.762 14.571 5.686 1.00 90.19 198 GLY A C 1
ATOM 1491 O O . GLY A 1 198 ? -7.220 15.589 6.118 1.00 90.19 198 GLY A O 1
ATOM 1492 N N . TRP A 1 199 ? -7.093 13.457 5.427 1.00 91.56 199 TRP A N 1
ATOM 1493 C CA . TRP A 1 199 ? -5.657 13.296 5.601 1.00 91.56 199 TRP A CA 1
ATOM 1494 C C . TRP A 1 199 ? -5.040 12.729 4.337 1.00 91.56 199 TRP A C 1
ATOM 1496 O O . TRP A 1 199 ? -5.569 11.786 3.752 1.00 91.56 199 TRP A O 1
ATOM 1506 N N . ARG A 1 200 ? -3.887 13.277 3.965 1.00 93.31 200 ARG A N 1
ATOM 1507 C CA . ARG A 1 200 ? -3.029 12.753 2.912 1.00 93.31 200 ARG A CA 1
ATOM 1508 C C . ARG A 1 200 ? -1.685 12.351 3.503 1.00 93.31 200 ARG A C 1
ATOM 1510 O O . ARG A 1 200 ? -1.039 13.133 4.202 1.00 93.31 200 ARG A O 1
ATOM 1517 N N . CYS A 1 201 ? -1.287 11.125 3.206 1.00 93.50 201 CYS A N 1
ATOM 1518 C CA . CYS A 1 201 ? -0.001 10.548 3.528 1.00 93.50 201 CYS A CA 1
ATOM 1519 C C . CYS A 1 201 ? 0.750 10.237 2.239 1.00 93.50 201 CYS A C 1
ATOM 1521 O O . CYS A 1 201 ? 0.284 9.425 1.439 1.00 93.50 201 CYS A O 1
ATOM 1523 N N . ASP A 1 202 ? 1.917 10.849 2.074 1.00 94.31 202 ASP A N 1
ATOM 1524 C CA . ASP A 1 202 ? 2.839 10.598 0.974 1.00 94.31 202 ASP A CA 1
ATOM 1525 C C . ASP A 1 202 ? 4.090 9.906 1.525 1.00 94.31 202 ASP A C 1
ATOM 1527 O O . ASP A 1 202 ? 4.851 10.491 2.301 1.00 94.31 202 ASP A O 1
ATOM 1531 N N . TYR A 1 203 ? 4.316 8.663 1.116 1.00 94.50 203 TYR A N 1
ATOM 1532 C CA . TYR A 1 203 ? 5.564 7.953 1.352 1.00 94.50 203 TYR A CA 1
ATOM 1533 C C . TYR A 1 203 ? 6.463 8.056 0.131 1.00 94.50 203 TYR A C 1
ATOM 1535 O O . TYR A 1 203 ? 6.020 7.778 -0.979 1.00 94.50 203 TYR A O 1
ATOM 1543 N N . THR A 1 204 ? 7.738 8.354 0.352 1.00 93.44 204 THR A N 1
ATOM 1544 C CA . THR A 1 204 ? 8.807 7.998 -0.580 1.00 93.44 204 THR A CA 1
ATOM 1545 C C . THR A 1 204 ? 9.494 6.767 -0.018 1.00 93.44 204 THR A C 1
ATOM 1547 O O . THR A 1 204 ? 10.028 6.790 1.096 1.00 93.44 204 THR A O 1
ATOM 1550 N N . LEU A 1 205 ? 9.435 5.689 -0.784 1.00 92.81 205 LEU A N 1
ATOM 1551 C CA . LEU A 1 205 ? 9.986 4.388 -0.468 1.00 92.81 205 LEU A CA 1
ATOM 1552 C C . LEU A 1 205 ? 11.190 4.106 -1.343 1.00 92.81 205 LEU A C 1
ATOM 1554 O O . LEU A 1 205 ? 11.261 4.560 -2.491 1.00 92.81 205 LEU A O 1
ATOM 1558 N N . LEU A 1 206 ? 12.082 3.279 -0.805 1.00 86.00 206 LEU A N 1
ATOM 1559 C CA . LEU A 1 206 ? 13.327 2.904 -1.457 1.00 86.00 206 LEU A CA 1
ATOM 1560 C C . LEU A 1 206 ? 14.186 4.161 -1.739 1.00 86.00 206 LEU A C 1
ATOM 1562 O O . LEU A 1 206 ? 13.836 5.282 -1.371 1.00 86.00 206 LEU A O 1
ATOM 1566 N N . GLY A 1 207 ? 15.374 3.990 -2.311 1.00 76.06 207 GLY A N 1
ATOM 1567 C CA . GLY A 1 207 ? 16.323 5.095 -2.532 1.00 76.06 207 GLY A CA 1
ATOM 1568 C C . GLY A 1 207 ? 17.758 4.772 -2.134 1.00 76.06 207 GLY A C 1
ATOM 1569 O O . GLY A 1 207 ? 18.674 5.561 -2.388 1.00 76.06 207 GLY A O 1
ATOM 1570 N N . GLU A 1 208 ? 17.969 3.586 -1.567 1.00 79.94 208 GLU A N 1
ATOM 1571 C CA . GLU A 1 208 ? 19.280 2.956 -1.560 1.00 79.94 208 GLU A CA 1
ATOM 1572 C C . GLU A 1 208 ? 19.755 2.662 -2.987 1.00 79.94 208 GLU A C 1
ATOM 1574 O O . GLU A 1 208 ? 18.973 2.561 -3.936 1.00 79.94 208 GLU A O 1
ATOM 1579 N N . HIS A 1 209 ? 21.069 2.529 -3.128 1.00 81.75 209 HIS A N 1
ATOM 1580 C CA . HIS A 1 209 ? 21.691 2.165 -4.388 1.00 81.75 209 HIS A CA 1
ATOM 1581 C C . HIS A 1 209 ? 21.271 0.751 -4.820 1.00 81.75 209 HIS A C 1
ATOM 1583 O O . HIS A 1 209 ? 21.295 -0.196 -4.023 1.00 81.75 209 HIS A O 1
ATOM 1589 N N . LEU A 1 210 ? 20.888 0.631 -6.092 1.00 81.00 210 LEU A N 1
ATOM 1590 C CA . LEU A 1 210 ? 20.533 -0.624 -6.732 1.00 81.00 210 LEU A CA 1
ATOM 1591 C C . LEU A 1 210 ? 21.617 -1.015 -7.736 1.00 81.00 210 LEU A C 1
ATOM 1593 O O . LEU A 1 210 ? 21.762 -0.363 -8.771 1.00 81.00 210 LEU A O 1
ATOM 1597 N N . GLU A 1 211 ? 22.350 -2.081 -7.409 1.00 83.00 211 GLU A N 1
ATOM 1598 C CA . GLU A 1 211 ? 23.314 -2.704 -8.316 1.00 83.00 211 GLU A CA 1
ATOM 1599 C C . GLU A 1 211 ? 22.594 -3.382 -9.491 1.00 83.00 211 GLU A C 1
ATOM 1601 O O . GLU A 1 211 ? 21.441 -3.817 -9.389 1.00 83.00 211 GLU A O 1
ATOM 1606 N N . LYS A 1 212 ? 23.304 -3.521 -10.611 1.00 84.81 212 LYS A N 1
ATOM 1607 C CA . LYS A 1 212 ? 22.781 -4.161 -11.820 1.00 84.81 212 LYS A CA 1
ATOM 1608 C C . LYS A 1 212 ? 22.235 -5.562 -11.531 1.00 84.81 212 LYS A C 1
ATOM 1610 O O . LYS A 1 212 ? 22.937 -6.415 -10.993 1.00 84.81 212 LYS A O 1
ATOM 1615 N N . GLY A 1 213 ? 21.005 -5.820 -11.971 1.00 84.06 213 GLY A N 1
ATOM 1616 C CA . GLY A 1 213 ? 20.351 -7.123 -11.853 1.00 84.06 213 GLY A CA 1
ATOM 1617 C C . GLY A 1 213 ? 19.825 -7.447 -10.453 1.00 84.06 213 GLY A C 1
ATOM 1618 O O . GLY A 1 213 ? 19.105 -8.434 -10.307 1.00 84.06 213 GLY A O 1
ATOM 1619 N N . VAL A 1 214 ? 20.115 -6.619 -9.445 1.00 87.94 214 VAL A N 1
ATOM 1620 C CA . VAL A 1 214 ? 19.583 -6.787 -8.094 1.00 87.94 214 VAL A CA 1
ATOM 1621 C C . VAL A 1 214 ? 18.122 -6.347 -8.058 1.00 87.94 214 VAL A C 1
ATOM 1623 O O . VAL A 1 214 ? 17.731 -5.343 -8.654 1.00 87.94 214 VAL A O 1
ATOM 1626 N N . ILE A 1 215 ? 17.308 -7.116 -7.336 1.00 90.00 215 ILE A N 1
ATOM 1627 C CA . ILE A 1 215 ? 15.908 -6.795 -7.073 1.00 90.00 215 ILE A CA 1
ATOM 1628 C C . ILE A 1 215 ? 15.813 -6.153 -5.689 1.00 90.00 215 ILE A C 1
ATOM 1630 O O . ILE A 1 215 ? 16.297 -6.708 -4.699 1.00 90.00 215 ILE A O 1
ATOM 1634 N N . ARG A 1 216 ? 15.154 -4.998 -5.602 1.00 90.88 216 ARG A N 1
ATOM 1635 C CA . ARG A 1 216 ? 14.717 -4.401 -4.331 1.00 90.88 216 ARG A CA 1
ATOM 1636 C C . ARG A 1 216 ? 13.217 -4.499 -4.218 1.00 90.88 216 ARG A C 1
ATOM 1638 O O . ARG A 1 216 ? 12.518 -4.422 -5.223 1.00 90.88 216 ARG A O 1
ATOM 1645 N N . ARG A 1 217 ? 12.727 -4.692 -3.000 1.00 92.75 217 ARG A N 1
ATOM 1646 C CA . ARG A 1 217 ? 11.304 -4.863 -2.742 1.00 92.75 217 ARG A CA 1
ATOM 1647 C C . ARG A 1 217 ? 10.861 -3.946 -1.630 1.00 92.75 217 ARG A C 1
ATOM 1649 O O . ARG A 1 217 ? 11.501 -3.953 -0.591 1.00 92.75 217 ARG A O 1
ATOM 1656 N N . ALA A 1 218 ? 9.773 -3.224 -1.865 1.00 94.25 218 ALA A N 1
ATOM 1657 C CA . ALA A 1 218 ? 9.024 -2.558 -0.816 1.00 94.25 218 ALA A CA 1
ATOM 1658 C C . ALA A 1 218 ? 7.817 -3.406 -0.404 1.00 94.25 218 ALA A C 1
ATOM 1660 O O . ALA A 1 218 ? 7.227 -4.099 -1.242 1.00 94.25 218 ALA A O 1
ATOM 1661 N N . GLN A 1 219 ? 7.447 -3.324 0.870 1.00 95.50 219 GLN A N 1
ATOM 1662 C CA . GLN A 1 219 ? 6.316 -4.033 1.459 1.00 95.50 219 GLN A CA 1
ATOM 1663 C C . GLN A 1 219 ? 5.305 -3.071 2.064 1.00 95.50 219 GLN A C 1
ATOM 1665 O O . GLN A 1 219 ? 5.642 -2.199 2.870 1.00 95.50 219 GLN A O 1
ATOM 1670 N N . LEU A 1 220 ? 4.042 -3.276 1.703 1.00 97.19 220 LEU A N 1
ATOM 1671 C CA . LEU A 1 220 ? 2.906 -2.534 2.225 1.00 97.19 220 LEU A CA 1
ATOM 1672 C C . LEU A 1 220 ? 1.771 -3.492 2.559 1.00 97.19 220 LEU A C 1
ATOM 1674 O O . LEU A 1 220 ? 1.664 -4.570 1.978 1.00 97.19 220 LEU A O 1
ATOM 1678 N N . ALA A 1 221 ? 0.876 -3.075 3.442 1.00 97.75 221 ALA A N 1
ATOM 1679 C CA . ALA A 1 221 ? -0.379 -3.777 3.640 1.00 97.75 221 ALA A CA 1
ATOM 1680 C C . ALA A 1 221 ? -1.517 -2.812 3.959 1.00 97.75 221 ALA A C 1
ATOM 1682 O O . ALA A 1 221 ? -1.305 -1.693 4.428 1.00 97.75 221 ALA A O 1
ATOM 1683 N N . VAL A 1 222 ? -2.743 -3.261 3.718 1.00 97.75 222 VAL A N 1
ATOM 1684 C CA . VAL A 1 222 ? -3.951 -2.549 4.123 1.00 97.75 222 VAL A CA 1
ATOM 1685 C C . VAL A 1 222 ? -4.981 -3.514 4.686 1.00 97.75 222 VAL A C 1
ATOM 1687 O O . VAL A 1 222 ? -5.199 -4.593 4.137 1.00 97.75 222 VAL A O 1
ATOM 1690 N N . TYR A 1 223 ? -5.641 -3.102 5.765 1.00 97.06 223 TYR A N 1
ATOM 1691 C CA . TYR A 1 223 ? -6.690 -3.874 6.417 1.00 97.06 223 TYR A CA 1
ATOM 1692 C C . TYR A 1 223 ? -7.903 -2.985 6.712 1.00 97.06 223 TYR A C 1
ATOM 1694 O O . TYR A 1 223 ? -7.781 -2.029 7.485 1.00 97.06 223 TYR A O 1
ATOM 1702 N N . PRO A 1 224 ? -9.083 -3.264 6.130 1.00 95.25 224 PRO A N 1
ATOM 1703 C CA . PRO A 1 224 ? -10.335 -2.745 6.662 1.00 95.25 224 PRO A CA 1
ATOM 1704 C C . PRO A 1 224 ? -10.637 -3.423 8.004 1.00 95.25 224 PRO A C 1
ATOM 1706 O O . PRO A 1 224 ? -10.631 -4.647 8.106 1.00 95.25 224 PRO A O 1
ATOM 1709 N N . LEU A 1 225 ? -10.907 -2.623 9.031 1.00 94.81 225 LEU A N 1
ATOM 1710 C CA . LEU A 1 225 ? -11.187 -3.078 10.391 1.00 94.81 225 LEU A CA 1
ATOM 1711 C C . LEU A 1 225 ? -12.554 -2.567 10.842 1.00 94.81 225 LEU A C 1
ATOM 1713 O O . LEU A 1 225 ? -13.000 -1.505 10.409 1.00 94.81 225 LEU A O 1
ATOM 1717 N N . THR A 1 226 ? -13.198 -3.289 11.753 1.00 92.69 226 THR A N 1
ATOM 1718 C CA . THR A 1 226 ? -14.295 -2.733 12.554 1.00 92.69 226 THR A CA 1
ATOM 1719 C C . THR A 1 226 ? -13.727 -1.760 13.576 1.00 92.69 226 THR A C 1
ATOM 1721 O O . THR A 1 226 ? -12.641 -2.003 14.096 1.00 92.69 226 THR A O 1
ATOM 1724 N N . ARG A 1 227 ? -14.450 -0.692 13.922 1.00 91.69 227 ARG A N 1
ATOM 1725 C CA . ARG A 1 227 ? -13.947 0.305 14.886 1.00 91.69 227 ARG A CA 1
ATOM 1726 C C . ARG A 1 227 ? -13.809 -0.255 16.302 1.00 91.69 227 ARG A C 1
ATOM 1728 O O . ARG A 1 227 ? -13.000 0.236 17.087 1.00 91.69 227 ARG A O 1
ATOM 1735 N N . GLN A 1 228 ? -14.591 -1.275 16.650 1.00 92.75 228 GLN A N 1
ATOM 1736 C CA . GLN A 1 228 ? -14.458 -1.959 17.929 1.00 92.75 228 GLN A CA 1
ATOM 1737 C C . GLN A 1 228 ? -13.068 -2.605 18.042 1.00 92.75 228 GLN A C 1
ATOM 1739 O O . GLN A 1 228 ? -12.745 -3.518 17.292 1.00 92.75 228 GLN A O 1
ATOM 1744 N N . GLN A 1 229 ? -12.265 -2.133 19.005 1.00 93.12 229 GLN A N 1
ATOM 1745 C CA . GLN A 1 229 ? -10.901 -2.617 19.279 1.00 93.12 229 GLN A CA 1
ATOM 1746 C C . GLN A 1 229 ? -9.919 -2.482 18.098 1.00 93.12 229 GLN A C 1
ATOM 1748 O O . GLN A 1 229 ? -8.892 -3.162 18.079 1.00 93.12 229 GLN A O 1
ATOM 1753 N N . ASP A 1 230 ? -10.191 -1.584 17.147 1.00 95.69 230 ASP A N 1
ATOM 1754 C CA . ASP A 1 230 ? -9.351 -1.359 15.964 1.00 95.69 230 ASP A CA 1
ATOM 1755 C C . ASP A 1 230 ? -7.878 -1.086 16.304 1.00 95.69 230 ASP A C 1
ATOM 1757 O O . ASP A 1 230 ? -7.001 -1.614 15.635 1.00 95.69 230 ASP A O 1
ATOM 1761 N N . GLU A 1 231 ? -7.590 -0.331 17.362 1.00 96.62 231 GLU A N 1
ATOM 1762 C CA . GLU A 1 231 ? -6.227 -0.038 17.825 1.00 96.62 231 GLU A CA 1
ATOM 1763 C C . GLU A 1 231 ? -5.463 -1.295 18.277 1.00 96.62 231 GLU A C 1
ATOM 1765 O O . GLU A 1 231 ? -4.293 -1.473 17.929 1.00 96.62 231 GLU A O 1
ATOM 1770 N N . VAL A 1 232 ? -6.123 -2.190 19.019 1.00 96.31 232 VAL A N 1
ATOM 1771 C CA . VAL A 1 232 ? -5.518 -3.445 19.502 1.00 96.31 232 VAL A CA 1
ATOM 1772 C C . VAL A 1 232 ? -5.261 -4.379 18.324 1.00 96.31 232 VAL A C 1
ATOM 1774 O O . VAL A 1 232 ? -4.149 -4.875 18.148 1.00 96.31 232 VAL A O 1
ATOM 1777 N N . ILE A 1 233 ? -6.274 -4.551 17.472 1.00 96.94 233 ILE A N 1
ATOM 1778 C CA . ILE A 1 233 ? -6.191 -5.370 16.260 1.00 96.94 233 ILE A CA 1
ATOM 1779 C C . ILE A 1 233 ? -5.090 -4.837 15.338 1.00 96.94 233 ILE A C 1
ATOM 1781 O O . ILE A 1 233 ? -4.273 -5.604 14.832 1.00 96.94 233 ILE A O 1
ATOM 1785 N N . ALA A 1 234 ? -5.024 -3.520 15.146 1.00 97.31 234 ALA A N 1
ATOM 1786 C CA . ALA A 1 234 ? -4.032 -2.895 14.289 1.00 97.31 234 ALA A CA 1
ATOM 1787 C C . ALA A 1 234 ? -2.603 -3.065 14.815 1.00 97.31 234 ALA A C 1
ATOM 1789 O O . ALA A 1 234 ? -1.697 -3.319 14.022 1.00 97.31 234 ALA A O 1
ATOM 1790 N N . ALA A 1 235 ? -2.394 -2.981 16.132 1.00 96.25 235 ALA A N 1
ATOM 1791 C CA . ALA A 1 235 ? -1.093 -3.249 16.739 1.00 96.25 235 ALA A CA 1
ATOM 1792 C C . ALA A 1 235 ? -0.662 -4.717 16.546 1.00 96.25 235 ALA A C 1
ATOM 1794 O O . ALA A 1 235 ? 0.492 -4.980 16.203 1.00 96.25 235 ALA A O 1
ATOM 1795 N N . GLU A 1 236 ? -1.586 -5.675 16.688 1.00 96.25 236 GLU A N 1
ATOM 1796 C CA . GLU A 1 236 ? -1.315 -7.093 16.411 1.00 96.25 236 GLU A CA 1
ATOM 1797 C C . GLU A 1 236 ? -0.971 -7.344 14.939 1.00 96.25 236 GLU A C 1
ATOM 1799 O O . GLU A 1 236 ? -0.005 -8.050 14.637 1.00 96.25 236 GLU A O 1
ATOM 1804 N N . LEU A 1 237 ? -1.741 -6.761 14.016 1.00 97.19 237 LEU A N 1
ATOM 1805 C CA . LEU A 1 237 ? -1.489 -6.864 12.577 1.00 97.19 237 LEU A CA 1
ATOM 1806 C C . LEU A 1 237 ? -0.143 -6.246 12.204 1.00 97.19 237 LEU A C 1
ATOM 1808 O O . LEU A 1 237 ? 0.601 -6.844 11.430 1.00 97.19 237 LEU A O 1
ATOM 1812 N N . PHE A 1 238 ? 0.211 -5.103 12.794 1.00 96.56 238 PHE A N 1
ATOM 1813 C CA . PHE A 1 238 ? 1.518 -4.493 12.585 1.00 96.56 238 PHE A CA 1
ATOM 1814 C C . PHE A 1 238 ? 2.658 -5.377 13.101 1.00 96.56 238 PHE A C 1
ATOM 1816 O O . PHE A 1 238 ? 3.618 -5.615 12.372 1.00 96.56 238 PHE A O 1
ATOM 1823 N N . ALA A 1 239 ? 2.543 -5.941 14.307 1.00 95.00 239 ALA A N 1
ATOM 1824 C CA . ALA A 1 239 ? 3.556 -6.851 14.846 1.00 95.00 239 ALA A CA 1
ATOM 1825 C C . ALA A 1 239 ? 3.766 -8.083 13.947 1.00 95.00 239 ALA A C 1
ATOM 1827 O O . ALA A 1 239 ? 4.899 -8.496 13.698 1.00 95.00 239 ALA A O 1
ATOM 1828 N N . LYS A 1 240 ? 2.679 -8.645 13.408 1.00 95.06 240 LYS A N 1
ATOM 1829 C CA . LYS A 1 240 ? 2.744 -9.751 12.443 1.00 95.06 240 LYS A CA 1
ATOM 1830 C C . LYS A 1 240 ? 3.350 -9.341 11.111 1.00 95.06 240 LYS A C 1
ATOM 1832 O O . LYS A 1 240 ? 4.130 -10.103 10.554 1.00 95.06 240 LYS A O 1
ATOM 1837 N N . PHE A 1 241 ? 3.012 -8.153 10.621 1.00 95.00 241 PHE A N 1
ATOM 1838 C CA . PHE A 1 241 ? 3.573 -7.595 9.397 1.00 95.00 241 PHE A CA 1
ATOM 1839 C C . PHE A 1 241 ? 5.094 -7.417 9.516 1.00 95.00 241 PHE A C 1
ATOM 1841 O O . PHE A 1 241 ? 5.821 -7.824 8.614 1.00 95.00 241 PHE A O 1
ATOM 1848 N N . LEU A 1 242 ? 5.590 -6.930 10.661 1.00 93.00 242 LEU A N 1
ATOM 1849 C CA . LEU A 1 242 ? 7.028 -6.851 10.950 1.00 93.00 242 LEU A CA 1
ATOM 1850 C C . LEU A 1 242 ? 7.706 -8.227 11.041 1.00 93.00 242 LEU A C 1
ATOM 1852 O O . LEU A 1 242 ? 8.867 -8.364 10.665 1.00 93.00 242 LEU A O 1
ATOM 1856 N N . GLY A 1 243 ? 6.998 -9.233 11.560 1.00 89.38 243 GLY A N 1
ATOM 1857 C CA . GLY A 1 243 ? 7.480 -10.614 11.657 1.00 89.38 243 GLY A CA 1
ATOM 1858 C C . GLY A 1 243 ? 7.315 -11.437 10.375 1.00 89.38 243 GLY A C 1
ATOM 1859 O O . GLY A 1 243 ? 7.706 -12.606 10.354 1.00 89.38 243 GLY A O 1
ATOM 1860 N N . GLY A 1 244 ? 6.717 -10.862 9.328 1.00 84.25 244 GLY A N 1
ATOM 1861 C CA . GLY A 1 244 ? 6.520 -11.522 8.045 1.00 84.25 244 GLY A CA 1
ATOM 1862 C C . GLY A 1 244 ? 7.854 -11.899 7.393 1.00 84.25 244 GLY A C 1
ATOM 1863 O O . GLY A 1 244 ? 8.875 -11.251 7.638 1.00 84.25 244 GLY A O 1
ATOM 1864 N N . PRO A 1 245 ? 7.887 -12.956 6.561 1.00 73.69 245 PRO A N 1
ATOM 1865 C CA . PRO A 1 245 ? 9.108 -13.327 5.865 1.00 73.69 245 PRO A CA 1
ATOM 1866 C C . PRO A 1 245 ? 9.580 -12.157 4.999 1.00 73.69 245 PRO A C 1
ATOM 1868 O O . PRO A 1 245 ? 8.830 -11.664 4.156 1.00 73.69 245 PRO A O 1
ATOM 1871 N N . LEU A 1 246 ? 10.838 -11.744 5.176 1.00 63.53 246 LEU A N 1
ATOM 1872 C CA . LEU A 1 246 ? 11.465 -10.808 4.251 1.00 63.53 246 LEU A CA 1
ATOM 1873 C C . LEU A 1 246 ? 11.411 -11.423 2.846 1.00 63.53 246 LEU A C 1
ATOM 1875 O O . LEU A 1 246 ? 11.723 -12.610 2.687 1.00 63.53 246 LEU A O 1
ATOM 1879 N N . PRO A 1 247 ? 10.997 -10.666 1.823 1.00 57.00 247 PRO A N 1
ATOM 1880 C CA . PRO A 1 247 ? 10.756 -11.224 0.511 1.00 57.00 247 PRO A CA 1
ATOM 1881 C C . PRO A 1 247 ? 12.099 -11.628 -0.099 1.00 57.00 247 PRO A C 1
ATOM 1883 O O . PRO A 1 247 ? 12.845 -10.781 -0.582 1.00 57.00 247 PRO A O 1
ATOM 1886 N N . LEU A 1 248 ? 12.399 -12.930 -0.073 1.00 45.19 248 LEU A N 1
ATOM 1887 C CA . LEU A 1 248 ? 13.669 -13.505 -0.523 1.00 45.19 248 LEU A CA 1
ATOM 1888 C C . LEU A 1 248 ? 14.014 -13.023 -1.933 1.00 45.19 248 LEU A C 1
ATOM 1890 O O . LEU A 1 248 ? 13.277 -13.300 -2.882 1.00 45.19 248 LEU A O 1
ATOM 1894 N N . THR A 1 249 ? 15.129 -12.312 -2.077 1.00 41.50 249 THR A N 1
ATOM 1895 C CA . THR A 1 249 ? 15.763 -12.057 -3.372 1.00 41.50 249 THR A CA 1
ATOM 1896 C C . THR A 1 249 ? 16.304 -13.391 -3.884 1.00 41.50 249 THR A C 1
ATOM 1898 O O . THR A 1 249 ? 17.403 -13.791 -3.503 1.00 41.50 249 THR A O 1
ATOM 1901 N N . VAL A 1 250 ? 15.494 -14.126 -4.645 1.00 36.47 250 VAL A N 1
ATOM 1902 C CA . VAL A 1 250 ? 15.955 -15.285 -5.423 1.00 36.47 250 VAL A CA 1
ATOM 1903 C C . VAL A 1 250 ? 16.239 -14.824 -6.837 1.00 36.47 250 VAL A C 1
ATOM 1905 O O . VAL A 1 250 ? 15.396 -14.052 -7.350 1.00 36.47 250 VAL A O 1
#

Radius of gyration: 17.52 Å; chains: 1; bounding box: 47×45×47 Å

pLDDT: mean 87.08, std 13.72, range [31.98, 97.75]

Sequence (250 aa):
MIGRAANWSHRQSCGEISLGDKAVAVHLNRPAVGLGGLAPSTTDRVLGIELPDFADPIPASLMVDGYVRQPDLIATYERPGDDHLRVQLDWRYDQQVTQAGECAGLHVWVSLQTDRLDSRPLLNVVTELSAATLLQLTPNGDWVPPKSSPEDTAGCGSAAATALLFRPQAAVDQSLLVLVMPHDVLRCRLTANTAQSGWRCDYTLLGEHLEKGVIRRAQLAVYPLTRQQDEVIAAELFAKFLGGPLPLTV

Secondary structure (DSSP, 8-state):
--------EEETTEEEEEETTEEEEEETT-GGG-EETSSSSTT-EEEEEE-TTS-SSPPGGGEEEEEEETTEEEEEEEE-STT-EEEEEEEEEEEEEETTEEEEEEEEEEEEEES-SSB---EEEEEEE-EEEEEEE-TTS-EE-----SS---S---GGGSEEEEEESSS--EEEEEEE-GGGEEEEEEEEETTTTEEEEEEEE--S-B-TT-EEEEEEEEEEEESTTHHHHHHHH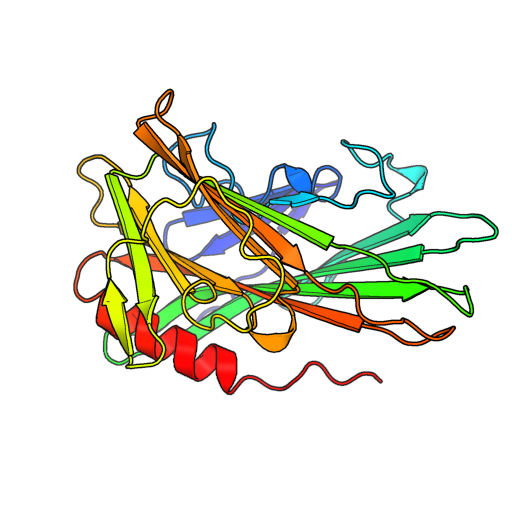HHHHHTSPP----